Protein AF-A0A0A9WRR6-F1 (afdb_monomer_lite)

Organism: Lygus hesperus (NCBI:txid30085)

Secondary structure (DSSP, 8-state):
--HHHHHHHHHHHTT-SEEEEEGGGHHHHHHHHHHGGGGTPPP-EEEEEPPPBPTT-STTPBP-TT-GGG---TT--HHHHHHHHHTS---TT--TT-HHHHHIIIIIHHHHHHH-TT---EEE---GGGT--EEESSHHHHHHHHHTTSS-HHHHHHHHHHHHHHHHHHHHHHTTSHHHHHHHHHH-TT--S---PPP--------------------------------PPS---S--------EEEEEEE-TT-TT-EEEEEE--S---

Sequence (272 aa):
MLYPLLQALDEEYLHCDVQFGGVDQRKIFTYAETYLPKLNYRKRVHLMNPMIPSFAGSRGNKMSSSELDSKIDFLESSESVTSKVLRAYAPPGDVDGNGLLAFTRYVIFPLLLHIQPDNPVLCIGREERFGGPITFASYEELEQAYKQQHLYPLDLKNTVACIINQILDKVRADFSTPQAQALLQAAYPYGDGTFEAAAPVVPEQSSHDNCKATGDAGGDTVDTTTTVPAAPPSNSDIYKLDICVGECVEVVDHPQADSLYVCQVDIGTGTP

Foldseek 3Di:
DCVLVVVLCCCVVVVDQEDEEAPVCVVSLVVSQVCCVVVVHDRHHYHHDYFQAFQQDDADHGQDPPDPLRDDDLQFDLVSLLVSLQNGDQPQLDPHRRNLLSCCQPPVQLVLCQQPVPQSKQWQADDVVLPGIDIDRHSVVVNVCRNVRVDPSNSSSVSSSVVSCVVSVVVLVVCPDPVNVVVCCVVCVPDPPRNPNDDPPDDPPDDDDPDDDDDDDDDDDDDDDDDDDDDRDPDDDSDDPDDQDWDFPDWAQDPPDNPDIDTDTHSDDDDD

InterPro domains:
  IPR002305 Aminoacyl-tRNA synthetase, class Ic [PF00579] (2-168)
  IPR002547 tRNA-binding domain [PS50886] (237-272)
  IPR012340 Nucleic acid-binding, OB-fold [G3DSA:2.40.50.140] (236-272)
  IPR012340 Nucleic acid-binding, OB-fold [SSF50249] (236-270)
  IPR014729 Rossmann-like alpha/beta/alpha sandwich fold [G3DSA:3.40.50.620] (1-50)
  IPR050489 Tyrosine--tRNA ligase [PTHR46264] (1-190)

Structure (mmCIF, N/CA/C/O backbone):
data_AF-A0A0A9WRR6-F1
#
_entry.id   AF-A0A0A9WRR6-F1
#
loop_
_atom_site.group_PDB
_atom_site.id
_atom_site.type_symbol
_atom_si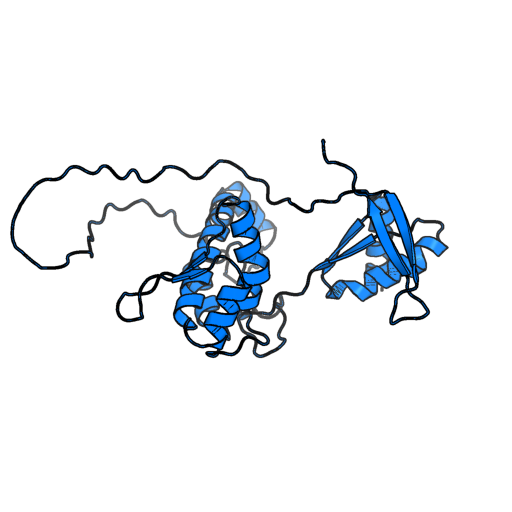te.label_atom_id
_atom_site.label_alt_id
_atom_site.label_comp_id
_atom_site.label_asym_id
_atom_site.label_entity_id
_atom_site.label_seq_id
_atom_site.pdbx_PDB_ins_code
_atom_site.Cartn_x
_atom_site.Cartn_y
_atom_site.Cartn_z
_atom_site.occupancy
_atom_site.B_iso_or_equiv
_atom_site.auth_seq_id
_atom_site.auth_comp_id
_atom_site.auth_asym_id
_atom_site.auth_atom_id
_atom_site.pdbx_PDB_model_num
ATOM 1 N N . MET A 1 1 ? 8.338 14.987 -20.634 1.00 80.50 1 MET A N 1
ATOM 2 C CA . MET A 1 1 ? 8.711 14.194 -21.830 1.00 80.50 1 MET A CA 1
ATOM 3 C C . MET A 1 1 ? 9.909 13.284 -21.571 1.00 80.50 1 MET A C 1
ATOM 5 O O . MET A 1 1 ? 9.858 12.154 -22.021 1.00 80.50 1 MET A O 1
ATOM 9 N N . LEU A 1 2 ? 10.944 13.726 -20.841 1.00 93.44 2 LEU A N 1
ATOM 10 C CA . LEU A 1 2 ? 12.158 12.926 -20.607 1.00 93.44 2 LEU A CA 1
ATOM 11 C C . LEU A 1 2 ? 11.973 11.762 -19.611 1.00 93.44 2 LEU A C 1
ATOM 13 O O . LEU A 1 2 ? 12.562 10.709 -19.795 1.00 93.44 2 LEU A O 1
ATOM 17 N N . TYR A 1 3 ? 11.135 11.933 -18.587 1.00 95.56 3 TYR A N 1
ATOM 18 C CA . TYR A 1 3 ? 11.034 10.986 -17.468 1.00 95.56 3 TYR A CA 1
ATOM 19 C C . TYR A 1 3 ? 10.766 9.516 -17.865 1.00 95.56 3 TYR A C 1
ATOM 21 O O . TYR A 1 3 ? 11.539 8.665 -17.437 1.00 95.56 3 TYR A O 1
ATOM 29 N N . PRO A 1 4 ? 9.784 9.182 -18.733 1.00 94.12 4 PRO A N 1
ATOM 30 C CA . PRO A 1 4 ? 9.570 7.787 -19.141 1.00 94.12 4 PRO A CA 1
ATOM 31 C C . PRO A 1 4 ? 10.760 7.163 -19.884 1.00 94.12 4 PRO A C 1
ATOM 33 O O . PRO A 1 4 ? 10.916 5.948 -19.859 1.00 94.12 4 PRO A O 1
ATOM 36 N N . LEU A 1 5 ? 11.597 7.981 -20.539 1.00 95.19 5 LEU A N 1
ATOM 37 C CA . LEU A 1 5 ? 12.820 7.512 -21.198 1.00 95.19 5 LEU A CA 1
ATOM 38 C C . LEU A 1 5 ? 13.861 7.094 -20.162 1.00 95.19 5 LEU A C 1
ATOM 40 O O . LEU A 1 5 ? 14.468 6.039 -20.301 1.00 95.19 5 LEU A O 1
ATOM 44 N N . LEU A 1 6 ? 14.042 7.920 -19.128 1.00 96.62 6 LEU A N 1
ATOM 45 C CA . LEU A 1 6 ? 14.982 7.646 -18.042 1.00 96.62 6 LEU A CA 1
ATOM 46 C C . LEU A 1 6 ? 14.560 6.391 -17.276 1.00 96.62 6 LEU A C 1
ATOM 48 O O . LEU A 1 6 ? 15.360 5.476 -17.153 1.00 96.62 6 LEU A O 1
ATOM 52 N N . GLN A 1 7 ? 13.282 6.291 -16.901 1.00 96.06 7 GLN A N 1
ATOM 53 C CA . GLN A 1 7 ? 12.767 5.120 -16.187 1.00 96.06 7 GLN A CA 1
ATOM 54 C C . GLN A 1 7 ? 12.899 3.818 -16.997 1.00 96.06 7 GLN A C 1
ATOM 56 O O . GLN A 1 7 ? 13.137 2.763 -16.419 1.00 96.06 7 GLN A O 1
ATOM 61 N N . ALA A 1 8 ? 12.750 3.871 -18.326 1.00 95.81 8 ALA A N 1
ATOM 62 C CA . ALA A 1 8 ? 12.989 2.703 -19.173 1.00 95.81 8 ALA A CA 1
ATOM 63 C C . ALA A 1 8 ? 14.479 2.327 -19.212 1.00 95.81 8 ALA A C 1
ATOM 65 O O . ALA A 1 8 ? 14.821 1.151 -19.162 1.00 95.81 8 ALA A O 1
ATOM 66 N N . LEU A 1 9 ? 15.377 3.313 -19.293 1.00 96.81 9 LEU A N 1
ATOM 67 C CA . LEU A 1 9 ? 16.820 3.060 -19.289 1.00 96.81 9 LEU A CA 1
ATOM 68 C C . LEU A 1 9 ? 17.327 2.560 -17.933 1.00 96.81 9 LEU A C 1
ATOM 70 O O . LEU A 1 9 ? 18.287 1.792 -17.918 1.00 96.81 9 LEU A O 1
ATOM 74 N N . ASP A 1 10 ? 16.674 2.911 -16.823 1.00 97.38 10 ASP A N 1
ATOM 75 C CA . ASP A 1 10 ? 17.016 2.372 -15.502 1.00 97.38 10 ASP A CA 1
ATOM 76 C C . ASP A 1 10 ? 17.002 0.832 -15.500 1.00 97.38 10 ASP A C 1
ATOM 78 O O . ASP A 1 10 ? 17.860 0.219 -14.873 1.00 97.38 10 ASP A O 1
ATOM 82 N N . GLU A 1 11 ? 16.121 0.182 -16.275 1.00 96.44 11 GLU A N 1
ATOM 83 C CA . GLU A 1 11 ? 16.097 -1.285 -16.410 1.00 96.44 11 GLU A CA 1
ATOM 84 C C . GLU A 1 11 ? 17.398 -1.869 -16.996 1.00 96.44 11 GLU A C 1
ATOM 86 O O . GLU A 1 11 ? 17.828 -2.979 -16.660 1.00 96.44 11 GLU A O 1
ATOM 91 N N . GLU A 1 12 ? 18.030 -1.135 -17.911 1.00 96.19 12 GLU A N 1
ATOM 92 C CA . GLU A 1 12 ? 19.304 -1.515 -18.519 1.00 96.19 12 GLU A CA 1
ATOM 93 C C . GLU A 1 12 ? 20.476 -1.209 -17.605 1.00 96.19 12 GLU A C 1
ATOM 95 O O . GLU A 1 12 ? 21.293 -2.091 -17.344 1.00 96.19 12 GLU A O 1
ATOM 100 N N . TYR A 1 13 ? 20.529 0.014 -17.087 1.00 97.19 13 TYR A N 1
ATOM 101 C CA . TYR A 1 13 ? 21.678 0.497 -16.328 1.00 97.19 13 TYR A CA 1
ATOM 102 C C . TYR A 1 13 ? 21.732 -0.037 -14.892 1.00 97.19 13 TYR A C 1
ATOM 104 O O . TYR A 1 13 ? 22.813 -0.080 -14.309 1.00 97.19 13 TYR A O 1
ATOM 112 N N . LEU A 1 14 ? 20.606 -0.496 -14.336 1.00 96.50 14 LEU A N 1
ATOM 113 C CA . LEU A 1 14 ? 20.577 -1.269 -13.089 1.00 96.50 14 LEU A CA 1
ATOM 114 C C . LEU A 1 14 ? 20.749 -2.775 -13.322 1.00 96.50 14 LEU A C 1
ATOM 116 O O . LEU A 1 14 ? 20.783 -3.536 -12.358 1.00 96.50 14 LEU A O 1
ATOM 120 N N . HIS A 1 15 ? 20.844 -3.213 -14.582 1.00 93.62 15 HIS A N 1
ATOM 121 C CA . HIS A 1 15 ? 20.956 -4.619 -14.970 1.00 93.62 15 HIS A CA 1
ATOM 122 C C . HIS A 1 15 ? 19.868 -5.516 -14.357 1.00 93.62 15 HIS A C 1
ATOM 124 O O . HIS A 1 15 ? 20.113 -6.686 -14.069 1.00 93.62 15 HIS A O 1
ATOM 130 N N . CYS A 1 16 ? 18.649 -4.998 -14.179 1.00 89.06 16 CYS A N 1
ATOM 131 C CA . CYS A 1 16 ? 17.564 -5.783 -13.602 1.00 89.06 16 CYS A CA 1
ATOM 132 C C . CYS A 1 16 ? 16.897 -6.684 -14.651 1.00 89.06 16 CYS A C 1
ATOM 134 O O . CYS A 1 16 ? 16.886 -6.393 -15.857 1.00 89.06 16 CYS A O 1
ATOM 136 N N . ASP A 1 17 ? 16.363 -7.807 -14.178 1.00 92.62 17 ASP A N 1
ATOM 137 C CA . ASP A 1 17 ? 15.503 -8.711 -14.952 1.00 92.62 17 ASP A CA 1
ATOM 138 C C . ASP A 1 17 ? 14.019 -8.373 -14.757 1.00 92.62 17 ASP A C 1
ATOM 140 O O . ASP A 1 17 ? 13.192 -8.609 -15.641 1.00 92.62 17 ASP A O 1
ATOM 144 N N . VAL A 1 18 ? 13.696 -7.786 -13.599 1.00 93.75 18 VAL A N 1
ATOM 145 C CA . VAL A 1 18 ? 12.338 -7.473 -13.161 1.00 93.75 18 VAL A CA 1
ATOM 146 C C . VAL A 1 18 ? 12.266 -6.028 -12.675 1.00 93.75 18 VAL A C 1
ATOM 148 O O . VAL A 1 18 ? 13.094 -5.595 -11.873 1.00 93.75 18 VAL A O 1
ATOM 151 N N . GLN A 1 19 ? 11.244 -5.298 -13.115 1.00 94.50 19 GLN A N 1
ATOM 152 C CA . GLN A 1 19 ? 10.858 -4.011 -12.544 1.00 94.50 19 GLN A CA 1
ATOM 153 C C . GLN A 1 19 ? 9.502 -4.158 -11.843 1.00 94.50 19 GLN A C 1
ATOM 155 O O . GLN A 1 19 ? 8.525 -4.635 -12.424 1.00 94.50 19 GLN A O 1
ATOM 160 N N . PHE A 1 20 ? 9.450 -3.753 -10.576 1.00 94.69 20 PHE A N 1
ATOM 161 C CA . PHE A 1 20 ? 8.245 -3.778 -9.751 1.00 94.69 20 PHE A CA 1
ATOM 162 C C . PHE A 1 20 ? 7.712 -2.359 -9.542 1.00 94.69 20 PHE A C 1
ATOM 164 O O . PHE A 1 20 ? 8.478 -1.442 -9.248 1.00 94.69 20 PHE A O 1
ATOM 171 N N . GLY A 1 21 ? 6.400 -2.177 -9.668 1.00 92.62 21 GLY A N 1
ATOM 172 C CA . GLY A 1 21 ? 5.751 -0.899 -9.381 1.00 92.62 21 GLY A CA 1
ATOM 173 C C . GLY A 1 21 ? 4.232 -0.994 -9.385 1.00 92.62 21 GLY A C 1
ATOM 174 O O . GLY A 1 21 ? 3.665 -2.066 -9.557 1.00 92.62 21 GLY A O 1
ATOM 175 N N . GLY A 1 22 ? 3.549 0.133 -9.203 1.00 91.44 22 GLY A N 1
ATOM 176 C CA . GLY A 1 22 ? 2.087 0.168 -9.210 1.00 91.44 22 GLY A CA 1
ATOM 177 C C . GLY A 1 22 ? 1.485 -0.032 -10.603 1.00 91.44 22 GLY A C 1
ATOM 178 O O . GLY A 1 22 ? 2.110 0.228 -11.633 1.00 91.44 22 GLY A O 1
ATOM 179 N N . VAL A 1 23 ? 0.212 -0.439 -10.658 1.00 91.25 23 VAL A N 1
ATOM 180 C CA . VAL A 1 23 ? -0.558 -0.500 -11.922 1.00 91.25 23 VAL A CA 1
ATOM 181 C C . VAL A 1 23 ? -0.668 0.852 -12.643 1.00 91.25 23 VAL A C 1
ATOM 183 O O . VAL A 1 23 ? -0.967 0.893 -13.839 1.00 91.25 23 VAL A O 1
ATOM 186 N N . ASP A 1 24 ? -0.434 1.962 -11.944 1.00 89.75 24 ASP A N 1
ATOM 187 C CA . ASP A 1 24 ? -0.350 3.309 -12.510 1.00 89.75 24 ASP A CA 1
ATOM 188 C C . ASP A 1 24 ? 0.884 3.510 -13.409 1.00 89.75 24 ASP A C 1
ATOM 190 O O . ASP A 1 24 ? 0.832 4.311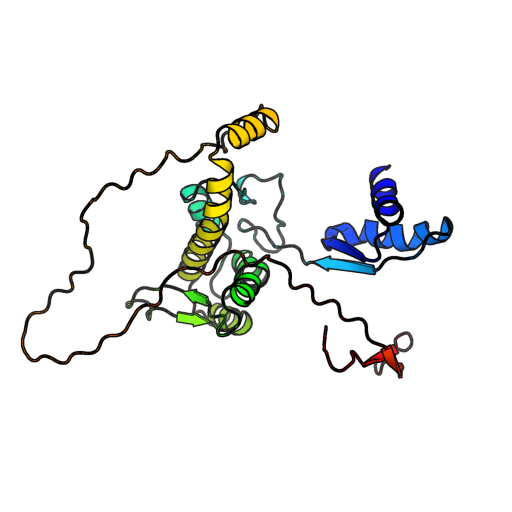 -14.347 1.00 89.75 24 ASP A O 1
ATOM 194 N N . GLN A 1 25 ? 1.940 2.715 -13.214 1.00 92.94 25 GLN A N 1
ATOM 195 C CA . GLN A 1 25 ? 3.156 2.730 -14.033 1.00 92.94 25 GLN A CA 1
ATOM 196 C C . GLN A 1 25 ? 3.045 1.906 -15.324 1.00 92.94 25 GLN A C 1
ATOM 198 O O . GLN A 1 25 ? 3.927 1.988 -16.180 1.00 92.94 25 GLN A O 1
ATOM 203 N N . ARG A 1 26 ? 1.934 1.181 -15.538 1.00 94.62 26 ARG A N 1
ATOM 204 C CA . ARG A 1 26 ? 1.713 0.289 -16.698 1.00 94.62 26 ARG A CA 1
ATOM 205 C C . ARG A 1 26 ? 2.095 0.913 -18.042 1.00 94.62 26 ARG A C 1
ATOM 207 O O . ARG A 1 26 ? 2.652 0.239 -18.906 1.00 94.62 26 ARG A O 1
ATOM 214 N N . LYS A 1 27 ? 1.779 2.196 -18.244 1.00 94.94 27 LYS A N 1
ATOM 215 C CA . LYS A 1 27 ? 2.085 2.905 -19.499 1.00 94.94 27 LYS A CA 1
ATOM 216 C C . LYS A 1 27 ? 3.591 3.030 -19.741 1.00 94.94 27 LYS A C 1
ATOM 218 O O . LYS A 1 27 ? 4.016 2.931 -20.887 1.00 94.94 27 LYS A O 1
ATOM 223 N N . ILE A 1 28 ? 4.373 3.244 -18.684 1.00 95.25 28 ILE A N 1
ATOM 224 C CA . ILE A 1 28 ? 5.834 3.347 -18.763 1.00 95.25 28 ILE A CA 1
ATOM 225 C C . ILE A 1 28 ? 6.446 1.955 -18.943 1.00 95.25 28 ILE A C 1
ATOM 227 O O . ILE A 1 28 ? 7.303 1.791 -19.800 1.00 95.25 28 ILE A O 1
ATOM 231 N N . PHE A 1 29 ? 5.924 0.938 -18.258 1.00 96.75 29 PHE A N 1
ATOM 232 C CA . PHE A 1 29 ? 6.350 -0.456 -18.450 1.00 96.75 29 PHE A CA 1
ATOM 233 C C . PHE A 1 29 ? 6.136 -0.930 -19.894 1.00 96.75 29 PHE A C 1
ATOM 235 O O . PHE A 1 29 ? 7.060 -1.401 -20.551 1.00 96.75 29 PHE A O 1
ATOM 242 N N . THR A 1 30 ? 4.949 -0.669 -20.455 1.00 95.94 30 THR A N 1
ATOM 243 C CA . THR A 1 30 ? 4.648 -0.986 -21.867 1.00 95.94 30 THR A CA 1
ATOM 244 C C . THR A 1 30 ? 5.560 -0.207 -22.826 1.00 95.94 30 THR A C 1
ATOM 246 O O . THR A 1 30 ? 5.948 -0.706 -23.886 1.00 95.94 30 THR A O 1
ATOM 249 N N . TYR A 1 31 ? 5.912 1.034 -22.465 1.00 95.88 31 TYR A N 1
ATOM 250 C CA . TYR A 1 31 ? 6.863 1.842 -23.222 1.00 95.88 31 TYR A CA 1
ATOM 251 C C . TYR A 1 31 ? 8.259 1.200 -23.219 1.00 95.88 31 TYR A C 1
ATOM 253 O O . TYR A 1 31 ? 8.816 0.973 -24.293 1.00 95.88 31 TYR A O 1
ATOM 261 N N . ALA A 1 32 ? 8.798 0.852 -22.049 1.00 96.44 32 ALA A N 1
ATOM 262 C CA . ALA A 1 32 ? 10.097 0.195 -21.925 1.00 96.44 32 ALA A CA 1
ATOM 263 C C . ALA A 1 32 ? 10.142 -1.110 -22.735 1.00 96.44 32 ALA A C 1
ATOM 265 O O . ALA A 1 32 ? 11.030 -1.295 -23.570 1.00 96.44 32 ALA A O 1
ATOM 266 N N . GLU A 1 33 ? 9.105 -1.942 -22.621 1.00 95.25 33 GLU A N 1
ATOM 267 C CA . GLU A 1 33 ? 9.008 -3.205 -23.355 1.00 95.25 33 GLU A CA 1
ATOM 268 C C . GLU A 1 33 ? 9.006 -3.020 -24.887 1.00 95.25 33 GLU A C 1
ATOM 270 O O . GLU A 1 33 ? 9.534 -3.850 -25.632 1.00 95.25 33 GLU A O 1
ATOM 275 N N . THR A 1 34 ? 8.433 -1.913 -25.372 1.00 95.62 34 THR A N 1
ATOM 276 C CA . THR A 1 34 ? 8.348 -1.601 -26.807 1.00 95.62 34 THR A CA 1
ATOM 277 C C . THR A 1 34 ? 9.646 -1.007 -27.363 1.00 95.62 34 THR A C 1
ATOM 279 O O . THR A 1 34 ? 9.982 -1.244 -28.529 1.00 95.62 34 THR A O 1
ATOM 282 N N . TYR A 1 35 ? 10.347 -0.181 -26.580 1.00 96.00 35 TYR A N 1
ATOM 283 C CA . TYR A 1 35 ? 11.449 0.648 -27.080 1.00 96.00 35 TYR A CA 1
ATOM 284 C C . TYR A 1 35 ? 12.842 0.143 -26.702 1.00 96.00 35 TYR A C 1
ATOM 286 O O . TYR A 1 35 ? 13.754 0.322 -27.509 1.00 96.00 35 TYR A O 1
ATOM 294 N N . LEU A 1 36 ? 13.022 -0.538 -25.567 1.00 96.62 36 LEU A N 1
ATOM 295 C CA . LEU A 1 36 ? 14.323 -1.108 -25.196 1.00 96.62 36 LEU A CA 1
ATOM 296 C C . LEU A 1 36 ? 14.846 -2.123 -26.232 1.00 96.62 36 LEU A C 1
ATOM 298 O O . LEU A 1 36 ? 16.003 -1.994 -26.639 1.00 96.62 36 LEU A O 1
ATOM 302 N N . PRO A 1 37 ? 14.020 -3.031 -26.795 1.00 96.69 37 PRO A N 1
ATOM 303 C CA . PRO A 1 37 ? 14.481 -3.935 -27.852 1.00 96.69 37 PRO A CA 1
ATOM 304 C C . PRO A 1 37 ? 14.952 -3.223 -29.123 1.00 96.69 37 PRO A C 1
ATOM 306 O O . PRO A 1 37 ? 15.833 -3.721 -29.817 1.00 96.69 37 PRO A O 1
ATOM 309 N N . LYS A 1 38 ? 14.418 -2.031 -29.426 1.00 96.81 38 LYS A N 1
ATOM 310 C CA . LYS A 1 38 ? 14.850 -1.230 -30.589 1.00 96.81 38 LYS A CA 1
ATOM 311 C C . LYS A 1 38 ? 16.244 -0.627 -30.405 1.00 96.81 38 LYS A C 1
ATOM 313 O O . LYS A 1 38 ? 16.855 -0.211 -31.384 1.00 96.81 38 LYS A O 1
ATOM 318 N N . LEU A 1 39 ? 16.727 -0.576 -29.166 1.00 95.75 39 LEU A N 1
ATOM 319 C CA . LEU A 1 39 ? 18.081 -0.170 -28.799 1.00 95.75 39 LEU A CA 1
ATOM 320 C C . LEU A 1 39 ? 19.011 -1.380 -28.600 1.00 95.75 39 LEU A C 1
ATOM 322 O O . LEU A 1 39 ? 20.124 -1.213 -28.117 1.00 95.75 39 LEU A O 1
ATOM 326 N N . ASN A 1 40 ? 18.570 -2.585 -28.987 1.00 96.44 40 ASN A N 1
ATOM 327 C CA . ASN A 1 40 ? 19.246 -3.865 -28.748 1.00 96.44 40 ASN A CA 1
ATOM 328 C C . ASN A 1 40 ? 19.398 -4.237 -27.263 1.00 96.44 40 ASN A C 1
ATOM 330 O O . ASN A 1 40 ? 20.274 -5.027 -26.913 1.00 96.44 40 ASN A O 1
ATOM 334 N N . TYR A 1 41 ? 18.532 -3.713 -26.396 1.00 97.44 41 TYR A N 1
ATOM 335 C CA . TYR A 1 41 ? 18.450 -4.132 -24.999 1.00 97.44 41 TYR A CA 1
ATOM 336 C C . TYR A 1 41 ? 17.424 -5.252 -24.807 1.00 97.44 41 TYR A C 1
ATOM 338 O O . TYR A 1 41 ? 16.475 -5.401 -25.580 1.00 97.44 41 TYR A O 1
ATOM 346 N N . ARG A 1 42 ? 17.603 -6.052 -23.752 1.00 93.88 42 ARG A N 1
ATOM 347 C CA . ARG A 1 42 ? 16.681 -7.148 -23.419 1.00 93.88 42 ARG A CA 1
ATOM 348 C C . ARG A 1 42 ? 15.319 -6.628 -22.941 1.00 93.88 42 ARG A C 1
ATOM 350 O O . ARG A 1 42 ? 15.210 -5.527 -22.404 1.00 93.88 42 ARG A O 1
ATOM 357 N N . LYS A 1 43 ? 14.275 -7.441 -23.107 1.00 94.31 43 LYS A N 1
ATOM 358 C CA . LYS A 1 43 ? 12.983 -7.208 -22.443 1.00 94.31 43 LYS A CA 1
ATOM 359 C C . LYS A 1 43 ? 13.074 -7.576 -20.962 1.00 94.31 43 LYS A C 1
ATOM 361 O O . LYS A 1 43 ? 13.853 -8.458 -20.605 1.00 94.31 43 LYS A O 1
ATOM 366 N N . ARG A 1 44 ? 12.286 -6.898 -20.126 1.00 94.62 44 ARG A N 1
ATOM 367 C CA . ARG A 1 44 ? 12.191 -7.134 -18.679 1.00 94.62 44 ARG A CA 1
ATOM 368 C C . ARG A 1 44 ? 10.801 -7.617 -18.311 1.00 94.62 44 ARG A C 1
ATOM 370 O O . ARG A 1 44 ? 9.842 -7.382 -19.044 1.00 94.62 44 ARG A O 1
ATOM 377 N N . VAL A 1 45 ? 10.716 -8.285 -17.168 1.00 95.12 45 VAL A N 1
ATOM 378 C CA . VAL A 1 45 ? 9.444 -8.641 -16.543 1.00 95.12 45 VAL A CA 1
ATOM 379 C C . VAL A 1 45 ? 8.943 -7.443 -15.740 1.00 95.12 45 VAL A C 1
ATOM 381 O O . VAL A 1 45 ? 9.687 -6.858 -14.956 1.00 95.12 45 VAL A O 1
ATOM 384 N N . HIS A 1 46 ? 7.668 -7.099 -15.891 1.00 96.12 46 HIS A N 1
ATOM 385 C CA . HIS A 1 46 ? 7.032 -6.037 -15.112 1.00 96.12 46 HIS A CA 1
ATOM 386 C C . HIS A 1 46 ? 6.003 -6.625 -14.148 1.00 96.12 46 HIS A C 1
ATOM 388 O O . HIS A 1 46 ? 4.991 -7.181 -14.576 1.00 96.12 46 HIS A O 1
ATOM 394 N N . LEU A 1 47 ? 6.243 -6.479 -12.844 1.00 93.62 47 LEU A N 1
ATOM 395 C CA . LEU A 1 47 ? 5.316 -6.903 -11.792 1.00 93.62 47 LEU A CA 1
ATOM 396 C C . LEU A 1 47 ? 4.555 -5.688 -11.260 1.00 93.62 47 LEU A C 1
ATOM 398 O O . LEU A 1 47 ? 5.163 -4.695 -10.863 1.00 93.62 47 LEU A O 1
ATOM 402 N N . MET A 1 48 ? 3.221 -5.763 -11.261 1.00 92.31 48 MET A N 1
ATOM 403 C CA . MET A 1 48 ? 2.361 -4.629 -10.918 1.00 92.31 48 MET A CA 1
ATOM 404 C C . MET A 1 48 ? 1.495 -4.892 -9.686 1.00 92.31 48 MET A C 1
ATOM 406 O O . MET A 1 48 ? 0.619 -5.755 -9.738 1.00 92.31 48 MET A O 1
ATOM 410 N N . ASN A 1 49 ? 1.669 -4.115 -8.611 1.00 89.75 49 ASN A N 1
ATOM 411 C CA . ASN A 1 49 ? 0.790 -4.189 -7.439 1.00 89.75 49 ASN A CA 1
ATOM 412 C C . ASN A 1 49 ? -0.471 -3.314 -7.604 1.00 89.75 49 ASN A C 1
ATOM 414 O O . ASN A 1 49 ? -0.426 -2.259 -8.252 1.00 89.75 49 ASN A O 1
ATOM 418 N N . PRO A 1 50 ? -1.617 -3.728 -7.027 1.00 88.31 50 PRO A N 1
ATOM 419 C CA . PRO A 1 50 ? -2.832 -2.923 -7.052 1.00 88.31 50 PRO A CA 1
ATOM 420 C C . PRO A 1 50 ? -2.656 -1.632 -6.243 1.00 88.31 50 PRO A C 1
ATOM 422 O O . PRO A 1 50 ? -1.891 -1.577 -5.280 1.00 88.31 50 PRO A O 1
ATOM 425 N N . MET A 1 51 ? -3.410 -0.595 -6.613 1.00 84.81 51 MET A N 1
ATOM 426 C CA . MET A 1 51 ? -3.437 0.651 -5.844 1.00 84.81 51 MET A CA 1
ATOM 427 C C . MET A 1 51 ? -4.336 0.495 -4.622 1.00 84.81 51 MET A C 1
ATOM 429 O O . MET A 1 51 ? -5.492 0.091 -4.754 1.00 84.81 51 MET A O 1
ATOM 433 N N . ILE A 1 52 ? -3.830 0.882 -3.452 1.00 84.19 52 ILE A N 1
ATOM 434 C CA . ILE A 1 52 ? -4.634 0.948 -2.232 1.00 84.19 52 ILE A CA 1
ATOM 435 C C . ILE A 1 52 ? -5.513 2.216 -2.295 1.00 84.19 52 ILE A C 1
ATOM 437 O O . ILE A 1 52 ? -4.982 3.317 -2.494 1.00 84.19 52 ILE A O 1
ATOM 441 N N . PRO A 1 53 ? -6.849 2.095 -2.168 1.00 81.94 53 PRO A N 1
ATOM 442 C CA . PRO A 1 53 ? -7.749 3.242 -2.078 1.00 81.94 53 PRO A CA 1
ATOM 443 C C . PRO A 1 53 ? -7.449 4.112 -0.853 1.00 81.94 53 PRO A C 1
ATOM 445 O O . PRO A 1 53 ? -6.955 3.623 0.161 1.00 81.94 53 PRO A O 1
ATOM 448 N N . SER A 1 54 ? -7.789 5.397 -0.922 1.00 81.25 54 SER A N 1
ATOM 449 C CA . SER A 1 54 ? -7.714 6.280 0.243 1.00 81.25 54 SER A CA 1
ATOM 450 C C . SER A 1 54 ? -8.760 5.926 1.294 1.00 81.25 54 SER A C 1
ATOM 452 O O . SER A 1 54 ? -9.864 5.486 0.976 1.00 81.25 54 SER A O 1
ATOM 454 N N . PHE A 1 55 ? -8.432 6.199 2.555 1.00 80.19 55 PHE A N 1
ATOM 455 C CA . PHE A 1 55 ? -9.379 6.148 3.662 1.00 80.19 55 PHE A CA 1
ATOM 456 C C . PHE A 1 55 ? -10.489 7.194 3.528 1.00 80.19 55 PHE A C 1
ATOM 458 O O . PHE A 1 55 ? -11.633 6.896 3.850 1.00 80.19 55 PHE A O 1
ATOM 465 N N . ALA A 1 56 ? -10.200 8.381 2.988 1.00 67.00 56 ALA A N 1
ATOM 466 C CA . ALA A 1 56 ? -11.181 9.460 2.840 1.00 67.00 56 ALA A CA 1
ATOM 467 C C . ALA A 1 56 ? -12.156 9.263 1.655 1.00 67.00 56 ALA A C 1
ATOM 469 O O . ALA A 1 56 ? -13.098 10.035 1.479 1.00 67.00 56 ALA A O 1
ATOM 470 N N . GLY A 1 57 ? -11.931 8.255 0.810 1.00 58.81 57 GLY A N 1
ATOM 471 C CA . GLY A 1 57 ? -12.616 8.101 -0.466 1.00 58.81 57 GLY A CA 1
ATOM 472 C C . GLY A 1 57 ? -13.956 7.378 -0.412 1.00 58.81 57 GLY A C 1
ATOM 473 O O . GLY A 1 57 ? -14.003 6.230 0.009 1.00 58.81 57 GLY A O 1
ATOM 474 N N . SER A 1 58 ? -15.012 7.967 -0.987 1.00 55.62 58 SER A N 1
ATOM 475 C CA . SER A 1 58 ? -16.051 7.148 -1.636 1.00 55.62 58 SER A CA 1
ATOM 476 C C . SER A 1 58 ? -15.462 6.547 -2.923 1.00 55.62 58 SER A C 1
ATOM 478 O O . SER A 1 58 ? -14.601 7.185 -3.533 1.00 55.62 58 SER A O 1
ATOM 480 N N . ARG A 1 59 ? -15.896 5.336 -3.307 1.00 51.81 59 ARG A N 1
ATOM 481 C CA . ARG A 1 59 ? -15.465 4.544 -4.485 1.00 51.81 59 ARG A CA 1
ATOM 482 C C . ARG A 1 59 ? -14.425 5.209 -5.403 1.00 51.81 59 ARG A C 1
ATOM 484 O O . ARG A 1 59 ? -14.757 6.044 -6.238 1.00 51.81 59 ARG A O 1
ATOM 491 N N . GLY A 1 60 ? -13.181 4.733 -5.332 1.00 51.75 60 GLY A N 1
ATOM 492 C CA . GLY A 1 60 ? -12.171 4.984 -6.368 1.00 51.75 60 GLY A CA 1
ATOM 493 C C . GLY A 1 60 ? -11.244 6.182 -6.145 1.00 51.75 60 GLY A C 1
ATOM 494 O O . GLY A 1 60 ? -10.350 6.393 -6.969 1.00 51.75 60 GLY A O 1
ATOM 495 N N . ASN A 1 61 ? -11.375 6.922 -5.040 1.00 61.81 61 ASN A N 1
ATOM 496 C CA . ASN A 1 61 ? -10.363 7.914 -4.672 1.00 61.81 61 ASN A CA 1
ATOM 497 C C . ASN A 1 61 ? -9.066 7.208 -4.254 1.00 61.81 61 ASN A C 1
ATOM 499 O O . ASN A 1 61 ? -9.022 6.423 -3.305 1.00 61.81 61 ASN A O 1
ATOM 503 N N . LYS A 1 62 ? -8.001 7.476 -5.008 1.00 61.00 62 LYS A N 1
ATOM 504 C CA . LYS A 1 62 ? -6.648 6.977 -4.742 1.00 61.00 62 LYS A CA 1
ATOM 505 C C . LYS A 1 62 ? -6.069 7.709 -3.533 1.00 61.00 62 LYS A C 1
ATOM 507 O O . LYS A 1 62 ? -6.368 8.885 -3.347 1.00 61.00 62 LYS A O 1
ATOM 512 N N . MET A 1 63 ? -5.201 7.059 -2.755 1.00 58.16 63 MET A N 1
ATOM 513 C CA . MET A 1 63 ? -4.312 7.815 -1.865 1.00 58.16 63 MET A CA 1
ATOM 514 C C . MET A 1 63 ? -3.449 8.746 -2.722 1.00 58.16 63 MET A C 1
ATOM 516 O O . MET A 1 63 ? -2.774 8.286 -3.643 1.00 58.16 63 MET A O 1
ATOM 520 N N . SER A 1 64 ? -3.516 10.053 -2.464 1.00 56.16 64 SER A N 1
ATOM 521 C CA . SER A 1 64 ? -2.765 11.065 -3.207 1.00 56.16 64 SER A CA 1
ATOM 522 C C . SER A 1 64 ? -1.970 11.923 -2.239 1.00 56.16 64 SER A C 1
ATOM 524 O O . SER A 1 64 ? -2.474 12.343 -1.202 1.00 56.16 64 SER A O 1
ATOM 526 N N . SER A 1 65 ? -0.730 12.256 -2.599 1.00 54.53 65 SER A N 1
ATOM 527 C CA . SER A 1 65 ? 0.077 13.164 -1.777 1.00 54.53 65 SER A CA 1
ATOM 528 C C . SER A 1 65 ? -0.491 14.596 -1.738 1.00 54.53 65 SER A C 1
ATOM 530 O O . SER A 1 65 ? -0.073 15.387 -0.896 1.00 54.53 65 SER A O 1
ATOM 532 N N . SER A 1 66 ? -1.446 14.912 -2.628 1.00 49.06 66 SER A N 1
ATOM 533 C CA . SER A 1 66 ? -2.055 16.238 -2.812 1.00 49.06 66 SER A CA 1
ATOM 534 C C . SER A 1 66 ? -3.214 16.565 -1.864 1.00 49.06 66 SER A C 1
ATOM 536 O O . SER A 1 66 ? -3.567 17.733 -1.746 1.00 49.06 66 SER A O 1
ATOM 538 N N . GLU A 1 67 ? -3.805 15.577 -1.188 1.00 59.19 67 GLU A N 1
ATOM 539 C CA . GLU A 1 67 ? -4.860 15.799 -0.191 1.00 59.19 67 GLU A CA 1
ATOM 540 C C . GLU A 1 67 ? -4.345 15.345 1.179 1.00 59.19 67 GLU A C 1
ATOM 542 O O . GLU A 1 67 ? -4.150 14.148 1.402 1.00 59.19 67 GLU A O 1
ATOM 547 N N . LEU A 1 68 ? -4.109 16.299 2.090 1.00 59.06 68 LEU A N 1
ATOM 548 C CA . LEU A 1 68 ? -3.490 16.057 3.405 1.00 59.06 68 LEU A CA 1
ATOM 549 C C . LEU A 1 68 ? -4.255 15.028 4.255 1.00 59.06 68 LEU A C 1
ATOM 551 O O . LEU A 1 68 ? -3.638 14.224 4.953 1.00 59.06 68 LEU A O 1
ATOM 555 N N . ASP A 1 69 ? -5.584 15.004 4.139 1.00 62.00 69 ASP A N 1
ATOM 556 C CA . ASP A 1 69 ? -6.452 14.057 4.849 1.00 62.00 69 ASP A CA 1
ATOM 557 C C . ASP A 1 69 ? -6.570 12.690 4.156 1.00 62.00 69 ASP A C 1
ATOM 559 O O . ASP A 1 69 ? -7.094 11.740 4.737 1.00 62.00 69 ASP A O 1
ATOM 563 N N . SER A 1 70 ? -6.076 12.561 2.921 1.00 67.81 70 SER A N 1
ATOM 564 C CA . SER A 1 70 ? -6.197 11.329 2.130 1.00 67.81 70 SER A CA 1
ATOM 565 C C . SER A 1 70 ? -5.053 10.334 2.356 1.00 67.81 70 SER A C 1
ATOM 567 O O . SER A 1 70 ? -5.151 9.195 1.882 1.00 67.81 70 SER A O 1
ATOM 569 N N . LYS A 1 71 ? -3.988 10.757 3.055 1.00 76.38 71 LYS A N 1
ATOM 570 C CA . LYS A 1 71 ? -2.762 9.989 3.310 1.00 76.38 71 LYS A CA 1
ATOM 571 C C . LYS A 1 71 ? -2.464 9.878 4.803 1.00 76.38 71 LYS A C 1
ATOM 573 O O . LYS A 1 71 ? -2.823 10.766 5.577 1.00 76.38 71 LYS A O 1
ATOM 578 N N . ILE A 1 72 ? -1.765 8.811 5.173 1.00 84.94 72 ILE A N 1
ATOM 579 C CA . ILE A 1 72 ? -1.119 8.669 6.478 1.00 84.94 72 ILE A CA 1
ATOM 580 C C . ILE A 1 72 ? 0.385 8.758 6.255 1.00 84.94 72 ILE A C 1
ATOM 582 O O . ILE A 1 72 ? 0.920 8.007 5.437 1.00 84.94 72 ILE A O 1
ATOM 586 N N . ASP A 1 73 ? 1.040 9.694 6.938 1.00 87.88 73 ASP A N 1
ATOM 587 C CA . ASP A 1 73 ? 2.499 9.817 6.892 1.00 87.88 73 ASP A CA 1
ATOM 588 C C . ASP A 1 73 ? 3.162 8.821 7.859 1.00 87.88 73 ASP A C 1
ATOM 590 O O . ASP A 1 73 ? 2.571 8.418 8.862 1.00 87.88 73 ASP A O 1
ATOM 594 N N . PHE A 1 74 ? 4.403 8.428 7.578 1.00 90.12 74 PHE A N 1
ATOM 595 C CA . PHE A 1 74 ? 5.146 7.484 8.412 1.00 90.12 74 PHE A CA 1
ATOM 596 C C . PHE A 1 74 ? 5.465 8.038 9.805 1.00 90.12 74 PHE A C 1
ATOM 598 O O . PHE A 1 74 ? 5.621 7.270 10.753 1.00 90.12 74 PHE A O 1
ATOM 605 N N . LEU A 1 75 ? 5.564 9.364 9.927 1.00 90.31 75 LEU A N 1
ATOM 606 C CA . LEU A 1 75 ? 5.885 10.048 11.183 1.00 90.31 75 LEU A CA 1
ATOM 607 C C . LEU A 1 75 ? 4.677 10.744 11.815 1.00 90.31 75 LEU A C 1
ATOM 609 O O . LEU A 1 75 ? 4.820 11.448 12.810 1.00 90.31 75 LEU A O 1
ATOM 613 N N . GLU A 1 76 ? 3.487 10.547 11.251 1.00 90.19 76 GLU A N 1
ATOM 614 C CA . GLU A 1 76 ? 2.252 11.132 11.763 1.00 90.19 76 GLU A CA 1
ATOM 615 C C . GLU A 1 76 ? 1.956 10.642 13.188 1.00 90.19 76 GLU A C 1
ATOM 617 O O . GLU A 1 76 ? 2.245 9.488 13.491 1.00 90.19 76 GLU A O 1
ATOM 622 N N . SER A 1 77 ? 1.385 11.477 14.069 1.00 92.19 77 SER A N 1
ATOM 623 C CA . SER A 1 77 ? 1.120 11.105 15.472 1.00 92.19 77 SER A CA 1
ATOM 624 C C . SER A 1 77 ? 0.055 10.011 15.609 1.00 92.19 77 SER A C 1
ATOM 626 O O . SER A 1 77 ? -0.761 9.787 14.707 1.00 92.19 77 SER A O 1
ATOM 628 N N . SER A 1 78 ? 0.027 9.330 16.756 1.00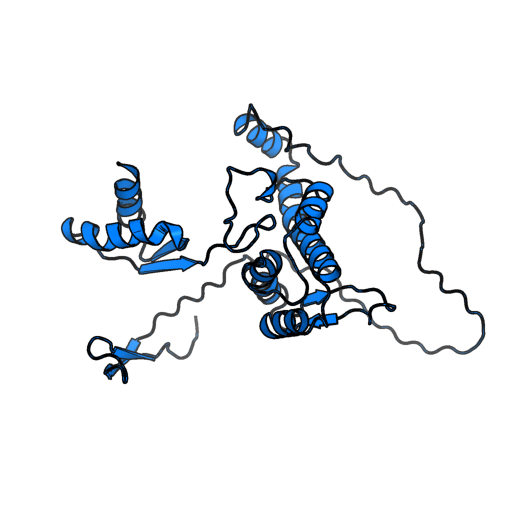 93.75 78 SER A N 1
ATOM 629 C CA . SER A 1 78 ? -0.925 8.242 16.987 1.00 93.75 78 SER A CA 1
ATOM 630 C C . SER A 1 78 ? -2.379 8.717 17.018 1.00 93.75 78 SER A C 1
ATOM 632 O O . SER A 1 78 ? -3.276 8.035 16.505 1.00 93.75 78 SER A O 1
ATOM 634 N N . GLU A 1 79 ? -2.608 9.918 17.547 1.00 93.38 79 GLU A N 1
ATOM 635 C CA . GLU A 1 79 ? -3.912 10.570 17.607 1.00 93.38 79 GLU A CA 1
ATOM 636 C C . GLU A 1 79 ? -4.396 10.956 16.209 1.00 93.38 79 GLU A C 1
ATOM 638 O O . GLU A 1 79 ? -5.557 10.712 15.868 1.00 93.38 79 GLU A O 1
ATOM 643 N N . SER A 1 80 ? -3.506 11.508 15.375 1.00 91.00 80 SER A N 1
ATOM 644 C CA . SER A 1 80 ? -3.853 11.910 14.009 1.00 91.00 80 SER A CA 1
ATOM 645 C C . SER A 1 80 ? -4.186 10.700 13.132 1.00 91.00 80 SER A C 1
ATOM 647 O O . SER A 1 80 ? -5.231 10.682 12.474 1.00 91.00 80 SER A O 1
ATOM 649 N N . VAL A 1 81 ? -3.383 9.630 13.219 1.00 92.44 81 VAL A N 1
ATOM 650 C CA . VAL A 1 81 ? -3.667 8.339 12.566 1.00 92.44 81 VAL A CA 1
ATOM 651 C C . VAL A 1 81 ? -5.041 7.814 12.972 1.00 92.44 81 VAL A C 1
ATOM 653 O O . VAL A 1 81 ? -5.869 7.503 12.114 1.00 92.44 81 VAL A O 1
ATOM 656 N N . THR A 1 82 ? -5.313 7.758 14.278 1.00 93.69 82 THR A N 1
ATOM 657 C CA . THR A 1 82 ? -6.590 7.251 14.800 1.00 93.69 82 THR A CA 1
ATOM 658 C C . THR A 1 82 ? -7.760 8.089 14.288 1.00 93.69 82 THR A C 1
ATOM 660 O O . THR A 1 82 ? -8.748 7.543 13.798 1.00 93.69 82 THR A O 1
ATOM 663 N N . SER A 1 83 ? -7.632 9.418 14.315 1.00 91.75 83 SER A N 1
ATOM 664 C CA . SER A 1 83 ? -8.647 10.348 13.809 1.00 91.75 83 SER A CA 1
ATOM 665 C C . SER A 1 83 ? -8.936 10.148 12.315 1.00 91.75 83 SER A C 1
ATOM 667 O O . SER A 1 83 ? -10.103 10.065 11.916 1.00 91.75 83 SER A O 1
ATOM 669 N N . LYS A 1 84 ? -7.899 9.994 11.479 1.00 89.88 84 LYS A N 1
ATOM 670 C CA . LYS A 1 84 ? -8.046 9.756 10.032 1.00 89.88 84 LYS A CA 1
ATOM 671 C C . LYS A 1 84 ? -8.707 8.415 9.725 1.00 89.88 84 LYS A C 1
ATOM 673 O O . LYS A 1 84 ? -9.645 8.362 8.930 1.00 89.88 84 LYS A O 1
ATOM 678 N N . VAL A 1 85 ? -8.274 7.344 10.389 1.00 91.69 85 VAL A N 1
ATOM 679 C CA . VAL A 1 85 ? -8.867 6.005 10.225 1.00 91.69 85 VAL A CA 1
ATOM 680 C C . VAL A 1 85 ? -10.330 5.999 10.678 1.00 91.69 85 VAL A C 1
ATOM 682 O O . VAL A 1 85 ? -11.193 5.438 10.001 1.00 91.69 85 VAL A O 1
ATOM 685 N N . LEU A 1 86 ? -10.656 6.688 11.775 1.00 91.50 86 LEU A N 1
ATOM 686 C CA . LEU A 1 86 ? -12.037 6.809 12.249 1.00 91.50 86 LEU A CA 1
ATOM 687 C C . LEU A 1 86 ? -12.941 7.561 11.264 1.00 91.50 86 LEU A C 1
ATOM 689 O O . LEU A 1 86 ? -14.118 7.212 11.124 1.00 91.50 86 LEU A O 1
ATOM 693 N N . ARG A 1 87 ? -12.403 8.543 10.534 1.00 89.38 87 ARG A N 1
ATOM 694 C CA . ARG A 1 87 ? -13.114 9.272 9.469 1.00 89.38 87 ARG A CA 1
ATOM 695 C C . ARG A 1 87 ? -13.220 8.497 8.157 1.00 89.38 87 ARG A C 1
ATOM 697 O O . ARG A 1 87 ? -13.934 8.945 7.264 1.00 89.38 87 ARG A O 1
ATOM 704 N N . ALA A 1 88 ? -12.564 7.343 8.044 1.00 87.75 88 ALA A N 1
ATOM 705 C CA . ALA A 1 88 ? -12.527 6.594 6.799 1.00 87.75 88 ALA A CA 1
ATOM 706 C C . ALA A 1 88 ? -13.927 6.186 6.307 1.00 87.75 88 ALA A C 1
ATOM 708 O O . ALA A 1 88 ? -14.820 5.865 7.102 1.00 87.75 88 ALA A O 1
ATOM 709 N N . TYR A 1 89 ? -14.107 6.148 4.990 1.00 86.75 89 TYR A N 1
ATOM 710 C CA . TYR A 1 89 ? -15.310 5.627 4.356 1.00 86.75 89 TYR A CA 1
ATOM 711 C C . TYR A 1 89 ? -15.411 4.115 4.585 1.00 86.75 89 TYR A C 1
ATOM 713 O O . TYR A 1 89 ? -14.589 3.341 4.097 1.00 86.75 89 TYR A O 1
ATOM 721 N N . ALA A 1 90 ? -16.414 3.703 5.363 1.00 89.50 90 ALA A N 1
ATOM 722 C CA . ALA A 1 90 ? -16.669 2.299 5.681 1.00 89.50 90 ALA A CA 1
ATOM 723 C C . ALA A 1 90 ? -18.159 2.069 6.016 1.00 89.50 90 ALA A C 1
ATOM 725 O O . ALA A 1 90 ? -18.501 1.887 7.190 1.00 89.50 90 ALA A O 1
ATOM 726 N N . PRO A 1 91 ? -19.074 2.165 5.033 1.00 90.69 91 PRO A N 1
ATOM 727 C CA . PRO A 1 91 ? -20.485 1.864 5.257 1.00 90.69 91 PRO A CA 1
ATOM 728 C C . PRO A 1 91 ? -20.693 0.381 5.620 1.00 90.69 91 PRO A C 1
ATOM 730 O O . PRO A 1 91 ? -20.041 -0.479 5.028 1.00 90.69 91 PRO A O 1
ATOM 733 N N . PRO A 1 92 ? -21.615 0.045 6.544 1.00 92.31 92 PRO A N 1
ATOM 734 C CA . PRO A 1 92 ? -21.895 -1.345 6.908 1.00 92.31 92 PRO A CA 1
ATOM 735 C C . PRO A 1 92 ? -22.282 -2.201 5.695 1.00 92.31 92 PRO A C 1
ATOM 737 O O . PRO A 1 92 ? -23.200 -1.851 4.955 1.00 92.31 92 PRO A O 1
ATOM 740 N N . GLY A 1 93 ? -21.604 -3.335 5.504 1.00 91.12 93 GLY A N 1
ATOM 741 C CA . GLY A 1 93 ? -21.863 -4.260 4.398 1.00 91.12 93 GLY A CA 1
ATOM 742 C C . GLY A 1 93 ? -21.273 -3.854 3.042 1.00 91.12 93 GLY A C 1
ATOM 743 O O . GLY A 1 93 ? -21.240 -4.691 2.142 1.00 91.12 93 GLY A O 1
ATOM 744 N N . ASP A 1 94 ? -20.780 -2.619 2.885 1.00 90.12 94 ASP A N 1
ATOM 745 C CA . ASP A 1 94 ? -20.187 -2.153 1.628 1.00 90.12 94 ASP A CA 1
ATOM 746 C C . ASP A 1 94 ? -18.684 -2.448 1.580 1.00 90.12 94 ASP A C 1
ATOM 748 O O . ASP A 1 94 ? -17.875 -1.886 2.332 1.00 90.12 94 ASP A O 1
ATOM 752 N N . VAL A 1 95 ? -18.308 -3.349 0.677 1.00 89.12 95 VAL A N 1
ATOM 753 C CA . VAL A 1 95 ? -16.909 -3.723 0.451 1.00 89.12 95 VAL A CA 1
ATOM 754 C C . VAL A 1 95 ? -16.272 -2.973 -0.712 1.00 89.12 95 VAL A C 1
ATOM 756 O O . VAL A 1 95 ? -15.044 -2.878 -0.787 1.00 89.12 95 VAL A O 1
ATOM 759 N N . ASP A 1 96 ? -17.083 -2.409 -1.606 1.00 84.44 96 ASP A N 1
ATOM 760 C CA . ASP A 1 96 ? -16.604 -1.868 -2.869 1.00 84.44 96 ASP A CA 1
ATOM 761 C C . ASP A 1 96 ? -15.993 -0.482 -2.662 1.00 84.44 96 ASP A C 1
ATOM 763 O O . ASP A 1 96 ? -16.664 0.505 -2.358 1.00 84.44 96 ASP A O 1
ATOM 767 N N . GLY A 1 97 ? -14.679 -0.387 -2.868 1.00 77.12 97 GLY A N 1
ATOM 768 C CA . GLY A 1 97 ? -13.941 0.858 -2.651 1.00 77.12 97 GLY A CA 1
ATOM 769 C C . GLY A 1 97 ? -13.719 1.197 -1.176 1.00 77.12 97 GLY A C 1
ATOM 770 O O . GLY A 1 97 ? -13.384 2.337 -0.866 1.00 77.12 97 GLY A O 1
ATOM 771 N N . ASN A 1 98 ? -13.874 0.223 -0.276 1.00 88.00 98 ASN A N 1
ATOM 772 C CA . ASN A 1 98 ? -13.595 0.385 1.144 1.00 88.00 98 ASN A CA 1
ATOM 773 C C . ASN A 1 98 ? -12.077 0.345 1.400 1.00 88.00 98 ASN A C 1
ATOM 775 O O . ASN A 1 98 ? -11.442 -0.714 1.356 1.00 88.00 98 ASN A O 1
ATOM 779 N N . GLY A 1 99 ? -11.488 1.516 1.664 1.00 87.81 99 GLY A N 1
ATOM 780 C CA . GLY A 1 99 ? -10.048 1.659 1.894 1.00 87.81 99 GLY A CA 1
ATOM 781 C C . GLY A 1 99 ? -9.538 0.867 3.100 1.00 87.81 99 GLY A C 1
ATOM 782 O O . GLY A 1 99 ? -8.422 0.356 3.052 1.00 87.81 99 GLY A O 1
ATOM 783 N N . LEU A 1 100 ? -10.359 0.687 4.144 1.00 90.50 100 LEU A N 1
ATOM 784 C CA . LEU A 1 100 ? -9.975 -0.113 5.312 1.00 90.50 100 LEU A CA 1
ATOM 785 C C . LEU A 1 100 ? -9.846 -1.584 4.944 1.00 90.50 100 LEU A C 1
ATOM 787 O O . LEU A 1 100 ? -8.819 -2.182 5.231 1.00 90.50 100 LEU A O 1
ATOM 791 N N . LEU A 1 101 ? -10.843 -2.147 4.258 1.00 92.88 101 LEU A N 1
ATOM 792 C CA . LEU A 1 101 ? -10.792 -3.546 3.828 1.00 92.88 101 LEU A CA 1
ATOM 793 C C . LEU A 1 101 ? -9.641 -3.792 2.853 1.00 92.88 101 LEU A C 1
ATOM 795 O O . LEU A 1 101 ? -8.960 -4.810 2.957 1.00 92.88 101 LEU A O 1
ATOM 799 N N . ALA A 1 102 ? -9.382 -2.855 1.938 1.00 91.44 102 ALA A N 1
ATOM 800 C CA . ALA A 1 102 ? -8.234 -2.940 1.043 1.00 91.44 102 ALA A CA 1
ATOM 801 C C . ALA A 1 102 ? -6.903 -2.909 1.814 1.00 91.44 102 ALA A C 1
ATOM 803 O O . ALA A 1 102 ? -6.013 -3.708 1.529 1.00 91.44 102 ALA A O 1
ATOM 804 N N . PHE A 1 103 ? -6.772 -2.035 2.815 1.00 92.31 103 PHE A N 1
ATOM 805 C CA . PHE A 1 103 ? -5.592 -1.992 3.678 1.00 92.31 103 PHE A CA 1
ATOM 806 C C . PHE A 1 103 ? -5.439 -3.284 4.487 1.00 92.31 103 PHE A C 1
ATOM 808 O O . PHE A 1 103 ? -4.348 -3.846 4.566 1.00 92.31 103 PHE A O 1
ATOM 815 N N . THR A 1 104 ? -6.537 -3.822 5.021 1.00 93.44 104 THR A N 1
ATOM 816 C CA . THR A 1 104 ? -6.520 -5.107 5.717 1.00 93.44 104 THR A CA 1
ATOM 817 C C . THR A 1 104 ? -6.050 -6.231 4.788 1.00 93.44 104 THR A C 1
ATOM 819 O O . THR A 1 104 ? -5.176 -7.004 5.171 1.00 93.44 104 THR A O 1
ATOM 822 N N . ARG A 1 105 ? -6.553 -6.281 3.547 1.00 93.25 105 ARG A N 1
ATOM 823 C CA . ARG A 1 105 ? -6.182 -7.286 2.536 1.00 93.25 105 ARG A CA 1
ATOM 824 C C . ARG A 1 105 ? -4.722 -7.211 2.106 1.00 93.25 105 ARG A C 1
ATOM 826 O O . ARG A 1 105 ? -4.063 -8.239 2.023 1.00 93.25 105 ARG A O 1
ATOM 833 N N . TYR A 1 106 ? -4.248 -6.019 1.750 1.00 91.38 106 TYR A N 1
ATOM 834 C CA . TYR A 1 106 ? -2.959 -5.849 1.071 1.00 91.38 106 TYR A CA 1
ATOM 835 C C . TYR A 1 106 ? -1.804 -5.515 2.015 1.00 91.38 106 TYR A C 1
ATOM 837 O O . TYR A 1 106 ? -0.654 -5.596 1.595 1.00 91.38 106 TYR A O 1
ATOM 845 N N . VAL A 1 107 ? -2.090 -5.146 3.268 1.00 91.00 107 VAL A N 1
ATOM 846 C CA . VAL A 1 107 ? -1.065 -4.788 4.260 1.00 91.00 107 VAL A CA 1
ATOM 847 C C . VAL A 1 107 ? -1.164 -5.677 5.492 1.00 91.00 107 VAL A C 1
ATOM 849 O O . VAL A 1 107 ? -0.205 -6.374 5.806 1.00 91.00 107 VAL A O 1
ATOM 852 N N . ILE A 1 108 ? -2.315 -5.702 6.174 1.00 92.56 108 ILE A N 1
ATOM 853 C CA . ILE A 1 108 ? -2.427 -6.374 7.481 1.00 92.56 108 ILE A CA 1
ATOM 854 C C . ILE A 1 108 ? -2.296 -7.893 7.352 1.00 92.56 108 ILE A C 1
ATOM 856 O O . ILE A 1 108 ? -1.461 -8.475 8.034 1.00 92.56 108 ILE A O 1
ATOM 860 N N . PHE A 1 109 ? -3.071 -8.547 6.483 1.00 92.06 109 PHE A N 1
ATOM 861 C CA . PHE A 1 109 ? -2.983 -10.005 6.320 1.00 92.06 109 PHE A CA 1
ATOM 862 C C . PHE A 1 109 ? -1.603 -10.476 5.826 1.00 92.06 109 PHE A C 1
ATOM 864 O O . PHE A 1 109 ? -1.059 -11.400 6.429 1.00 92.06 109 PHE A O 1
ATOM 871 N N . PRO A 1 110 ? -0.975 -9.839 4.814 1.00 90.69 110 PRO A N 1
ATOM 872 C CA . PRO A 1 110 ? 0.399 -10.158 4.426 1.00 90.69 110 PRO A CA 1
ATOM 873 C C . PRO A 1 110 ? 1.408 -9.989 5.567 1.00 90.69 110 PRO A C 1
ATOM 875 O O . PRO A 1 110 ? 2.290 -10.827 5.736 1.00 90.69 110 PRO A O 1
ATOM 878 N N . LEU A 1 111 ? 1.260 -8.942 6.386 1.00 87.88 111 LEU A N 1
ATOM 879 C CA . LEU A 1 111 ? 2.103 -8.736 7.563 1.00 87.88 111 LEU A CA 1
ATOM 880 C C . LEU A 1 111 ? 1.876 -9.829 8.623 1.00 87.88 111 LEU A C 1
ATOM 882 O O . LEU A 1 111 ? 2.840 -10.344 9.183 1.00 87.88 111 LEU A O 1
ATOM 886 N N . LEU A 1 112 ? 0.622 -10.207 8.889 1.00 86.00 112 LEU A N 1
ATOM 887 C CA . LEU A 1 112 ? 0.280 -11.266 9.845 1.00 86.00 112 LEU A CA 1
ATOM 888 C C . LEU A 1 112 ? 0.858 -12.616 9.426 1.00 86.00 112 LEU A C 1
ATOM 890 O O . LEU A 1 112 ? 1.464 -13.289 10.253 1.00 86.00 112 LEU A O 1
ATOM 894 N N . LEU A 1 113 ? 0.748 -12.972 8.144 1.00 85.12 113 LEU A N 1
ATOM 895 C CA . LEU A 1 113 ? 1.364 -14.179 7.583 1.00 85.12 113 LEU A CA 1
ATOM 896 C C . LEU A 1 113 ? 2.882 -14.216 7.791 1.00 85.12 113 LEU A C 1
ATOM 898 O O . LEU A 1 113 ? 3.467 -15.289 7.916 1.00 85.12 113 LEU A O 1
ATOM 902 N N . HIS A 1 114 ? 3.525 -13.050 7.839 1.00 80.06 114 HIS A N 1
ATOM 903 C CA . HIS A 1 114 ? 4.963 -12.945 8.058 1.00 80.06 114 HIS A CA 1
ATOM 904 C C . HIS A 1 114 ? 5.357 -13.010 9.538 1.00 80.06 114 HIS A C 1
ATOM 906 O O . HIS A 1 114 ? 6.341 -13.660 9.886 1.00 80.06 114 HIS A O 1
ATOM 912 N N . ILE A 1 115 ? 4.601 -12.347 10.416 1.00 80.62 115 ILE A N 1
ATOM 913 C CA . ILE A 1 115 ? 4.900 -12.292 11.857 1.00 80.62 115 ILE A CA 1
ATOM 914 C C . ILE A 1 115 ? 4.445 -13.575 12.573 1.00 80.62 115 ILE A C 1
ATOM 916 O O . ILE A 1 115 ? 5.065 -13.986 13.553 1.00 80.62 115 ILE A O 1
ATOM 920 N N . GLN A 1 116 ? 3.372 -14.210 12.096 1.00 83.69 116 GLN A N 1
ATOM 921 C CA . GLN A 1 116 ? 2.739 -15.387 12.697 1.00 83.69 116 GLN A CA 1
ATOM 922 C C . GLN A 1 116 ? 2.455 -16.458 11.624 1.00 83.69 116 GLN A C 1
ATOM 924 O O . GLN A 1 116 ? 1.293 -16.758 11.348 1.00 83.69 116 GLN A O 1
ATOM 929 N N . PRO A 1 117 ? 3.496 -17.053 11.008 1.00 80.81 117 PRO A N 1
ATOM 930 C CA . PRO A 1 117 ? 3.324 -17.979 9.886 1.00 80.81 117 PRO A CA 1
ATOM 931 C C . PRO A 1 117 ? 2.545 -19.247 10.258 1.00 80.81 117 PRO A C 1
ATOM 933 O O . PRO A 1 117 ? 1.813 -19.774 9.426 1.00 80.81 117 PRO A O 1
ATOM 936 N N . ASP A 1 118 ? 2.665 -19.712 11.504 1.00 83.62 118 ASP A N 1
ATOM 937 C CA . ASP A 1 118 ? 2.003 -20.937 11.968 1.00 83.62 118 ASP A CA 1
ATOM 938 C C . ASP A 1 118 ? 0.509 -20.734 12.267 1.00 83.62 118 ASP A C 1
ATOM 940 O O . ASP A 1 118 ? -0.259 -21.695 12.271 1.00 83.62 118 ASP A O 1
ATOM 944 N N . ASN A 1 119 ? 0.087 -19.494 12.549 1.00 83.56 119 ASN A N 1
ATOM 945 C CA . ASN A 1 119 ? -1.295 -19.173 12.904 1.00 83.56 119 ASN A CA 1
ATOM 946 C C . ASN A 1 119 ? -1.628 -17.696 12.606 1.00 83.56 119 ASN A C 1
ATOM 948 O O . ASN A 1 119 ? -1.693 -16.881 13.533 1.00 83.56 119 ASN A O 1
ATOM 952 N N . PRO A 1 120 ? -1.824 -17.327 11.328 1.00 85.00 120 PRO A N 1
ATOM 953 C CA . PRO A 1 120 ? -2.082 -15.950 10.918 1.00 85.00 120 PRO A CA 1
ATOM 954 C C . PRO A 1 120 ? -3.524 -15.553 11.256 1.00 85.00 120 PRO A C 1
ATOM 956 O O . PRO A 1 120 ? -4.431 -15.694 10.439 1.00 85.00 120 PRO A O 1
ATOM 959 N N . VAL A 1 121 ? -3.749 -15.059 12.473 1.00 90.38 121 VAL A N 1
ATOM 960 C CA . VAL 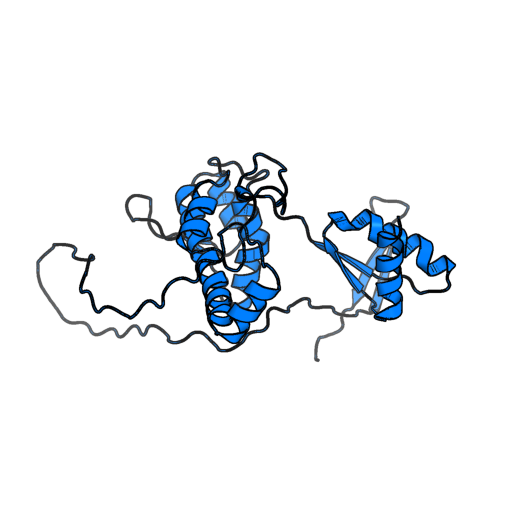A 1 121 ? -5.092 -14.707 12.951 1.00 90.38 121 VAL A CA 1
ATOM 961 C C . VAL A 1 121 ? -5.178 -13.222 13.270 1.00 90.38 121 VAL A C 1
ATOM 963 O O . VAL A 1 121 ? -4.446 -12.697 14.107 1.00 90.38 121 VAL A O 1
ATOM 966 N N . LEU A 1 122 ? -6.123 -12.539 12.627 1.00 92.62 122 LEU A N 1
ATOM 967 C CA . LEU A 1 122 ? -6.469 -11.162 12.947 1.00 92.62 122 LEU A CA 1
ATOM 968 C C . LEU A 1 122 ? -7.522 -11.134 14.057 1.00 92.62 122 LEU A C 1
ATOM 970 O O . LEU A 1 122 ? -8.662 -11.546 13.848 1.00 92.62 122 LEU A O 1
ATOM 974 N N . CYS A 1 123 ? -7.152 -10.602 15.219 1.00 91.56 123 CYS A N 1
ATOM 975 C CA . CYS A 1 123 ? -8.060 -10.401 16.347 1.00 91.56 123 CYS A CA 1
ATOM 976 C C . CYS A 1 123 ? -8.679 -8.998 16.308 1.00 91.56 123 CYS A C 1
ATOM 978 O O . CYS A 1 123 ? -7.962 -7.998 16.308 1.00 91.56 123 CYS A O 1
ATOM 980 N N . ILE A 1 124 ? -10.008 -8.923 16.341 1.00 92.38 124 ILE A N 1
ATOM 981 C CA . ILE A 1 124 ? -10.769 -7.680 16.485 1.00 92.38 124 ILE A CA 1
ATOM 982 C C . ILE A 1 124 ? -11.339 -7.640 17.901 1.00 92.38 124 ILE A C 1
ATOM 984 O O . ILE A 1 124 ? -12.227 -8.418 18.263 1.00 92.38 124 ILE A O 1
ATOM 988 N N . GLY A 1 125 ? -10.807 -6.726 18.713 1.00 85.88 125 GLY A N 1
ATOM 989 C CA . GLY A 1 125 ? -11.277 -6.498 20.074 1.00 85.88 125 GLY A CA 1
ATOM 990 C C . GLY A 1 125 ? -12.636 -5.808 20.058 1.00 85.88 125 GLY A C 1
ATOM 991 O O . GLY A 1 125 ? -12.750 -4.681 19.579 1.00 85.88 125 GLY A O 1
ATOM 992 N N . ARG A 1 126 ? -13.660 -6.473 20.595 1.00 87.31 126 ARG A N 1
ATOM 993 C CA . ARG A 1 126 ? -14.987 -5.885 20.802 1.00 87.31 126 ARG A CA 1
ATOM 994 C C . ARG A 1 126 ? -15.433 -6.127 22.227 1.00 87.31 126 ARG A C 1
ATOM 996 O O . ARG A 1 126 ? -15.068 -7.126 22.844 1.00 87.31 126 ARG A O 1
ATOM 1003 N N . GLU A 1 127 ? -16.249 -5.218 22.735 1.00 81.62 127 GLU A N 1
ATOM 1004 C CA . GLU A 1 127 ? -16.844 -5.385 24.052 1.00 81.62 127 GLU A CA 1
ATOM 1005 C C . GLU A 1 127 ? -17.851 -6.546 24.067 1.00 81.62 127 GLU A C 1
ATOM 1007 O O . GLU A 1 127 ? -18.545 -6.798 23.081 1.00 81.62 127 GLU A O 1
ATOM 1012 N N . GLU A 1 128 ? -17.998 -7.204 25.218 1.00 84.94 128 GLU A N 1
ATOM 1013 C CA . GLU A 1 128 ? -18.927 -8.331 25.414 1.00 84.94 128 GLU A CA 1
ATOM 1014 C C . GLU A 1 128 ? -20.364 -8.005 24.978 1.00 84.94 128 GLU A C 1
ATOM 1016 O O . GLU A 1 128 ? -21.027 -8.808 24.323 1.00 84.94 128 GLU A O 1
ATOM 1021 N N . ARG A 1 129 ? -20.826 -6.772 25.233 1.00 82.81 129 ARG A N 1
ATOM 1022 C CA . ARG A 1 129 ? -22.167 -6.304 24.833 1.00 82.81 129 ARG A CA 1
ATOM 1023 C C . ARG A 1 129 ? -22.411 -6.301 23.318 1.00 82.81 129 ARG A C 1
ATOM 1025 O O . ARG A 1 129 ? -23.564 -6.269 22.900 1.00 82.81 129 ARG A O 1
ATOM 1032 N N . PHE A 1 130 ? -21.351 -6.333 22.511 1.00 77.31 130 PHE A N 1
ATOM 1033 C CA . PHE A 1 130 ? -21.408 -6.383 21.049 1.00 77.31 130 PHE A CA 1
ATOM 1034 C C . PHE A 1 130 ? -21.013 -7.757 20.487 1.00 77.31 130 PHE A C 1
ATOM 1036 O O . PHE A 1 130 ? -20.797 -7.886 19.285 1.00 77.31 130 PHE A O 1
ATOM 1043 N N . GLY A 1 131 ? -20.958 -8.789 21.338 1.00 79.12 131 GLY A N 1
ATOM 1044 C CA . GLY A 1 131 ? -20.662 -10.169 20.955 1.00 79.12 131 GLY A CA 1
ATOM 1045 C C . GLY A 1 131 ? -19.193 -10.564 21.106 1.00 79.12 131 GLY A C 1
ATOM 1046 O O . GLY A 1 131 ? -18.766 -11.486 20.418 1.00 79.12 131 GLY A O 1
ATOM 1047 N N . GLY A 1 132 ? -18.433 -9.846 21.939 1.00 87.12 132 GLY A N 1
ATOM 1048 C CA . GLY A 1 132 ? -17.076 -10.211 22.353 1.00 87.12 132 GLY A CA 1
ATOM 1049 C C . GLY A 1 132 ? -16.014 -10.169 21.242 1.00 87.12 132 GLY A C 1
ATOM 1050 O O . GLY A 1 132 ? -16.319 -9.827 20.089 1.00 87.12 132 GLY A O 1
ATOM 1051 N N . PRO A 1 133 ? -14.749 -10.477 21.583 1.00 91.38 133 PRO A N 1
ATOM 1052 C CA . PRO A 1 133 ? -13.650 -10.541 20.625 1.00 91.38 133 PRO A CA 1
ATOM 1053 C C . PRO A 1 133 ? -13.934 -11.539 19.498 1.00 91.38 133 PRO A C 1
ATOM 1055 O O . PRO A 1 133 ? -14.409 -12.646 19.746 1.00 91.38 133 PRO A O 1
ATOM 1058 N N . ILE A 1 134 ? -13.610 -11.158 18.263 1.00 93.31 134 ILE A N 1
ATOM 1059 C CA . ILE A 1 134 ? -13.755 -12.010 17.076 1.00 93.31 134 ILE A CA 1
ATOM 1060 C C . ILE A 1 134 ? -12.409 -12.153 16.371 1.00 93.31 134 ILE A C 1
ATOM 1062 O O . ILE A 1 134 ? -11.602 -11.223 16.360 1.00 93.31 134 ILE A O 1
ATOM 1066 N N . THR A 1 135 ? -12.160 -13.320 15.792 1.00 93.81 135 THR A N 1
ATOM 1067 C CA . THR A 1 135 ? -10.914 -13.645 15.102 1.00 93.81 135 THR A CA 1
ATOM 1068 C C . THR A 1 135 ? -11.175 -14.062 13.659 1.00 93.81 135 THR A C 1
ATOM 1070 O O . THR A 1 135 ? -12.201 -14.671 13.363 1.00 93.81 135 THR A O 1
ATOM 1073 N N . PHE A 1 136 ? -10.246 -13.729 12.762 1.00 94.69 136 PHE A N 1
ATOM 1074 C CA . PHE A 1 136 ? -10.309 -14.077 11.340 1.00 94.69 136 PHE A CA 1
ATOM 1075 C C . PHE A 1 136 ? -8.989 -14.698 10.891 1.00 94.69 136 PHE A C 1
ATOM 1077 O O . PHE A 1 136 ? -7.937 -14.086 11.082 1.00 94.69 136 PHE A O 1
ATOM 1084 N N . ALA A 1 137 ? -9.042 -15.884 10.284 1.00 90.00 137 ALA A N 1
ATOM 1085 C CA . ALA A 1 137 ? -7.856 -16.573 9.766 1.00 90.00 137 ALA A CA 1
ATOM 1086 C C . ALA A 1 137 ? -7.502 -16.135 8.334 1.00 90.00 137 ALA A C 1
ATOM 1088 O O . ALA A 1 137 ? -6.381 -16.328 7.870 1.00 90.00 137 ALA A O 1
ATOM 1089 N N . SER A 1 138 ? -8.456 -15.535 7.618 1.00 91.50 138 SER A N 1
ATOM 1090 C CA . SER A 1 138 ? -8.268 -15.063 6.246 1.00 91.50 138 SER A CA 1
ATOM 1091 C C . SER A 1 138 ? -9.005 -13.753 5.975 1.00 91.50 138 SER A C 1
ATOM 1093 O O . SER A 1 138 ? -9.951 -13.377 6.677 1.00 91.50 138 SER A O 1
ATOM 1095 N N . TYR A 1 139 ? -8.576 -13.050 4.925 1.00 93.69 139 TYR A N 1
ATOM 1096 C CA . TYR A 1 139 ? -9.269 -11.850 4.461 1.00 93.69 139 TYR A CA 1
ATOM 1097 C C . TYR A 1 139 ? -10.685 -12.174 3.986 1.00 93.69 139 TYR A C 1
ATOM 1099 O O . TYR A 1 139 ? -11.605 -11.395 4.221 1.00 93.69 139 TYR A O 1
ATOM 1107 N N . GLU A 1 140 ? -10.863 -13.327 3.350 1.00 94.62 140 GLU A N 1
ATOM 1108 C CA . GLU A 1 140 ? -12.138 -13.793 2.823 1.00 94.62 140 GLU A CA 1
ATOM 1109 C C . GLU A 1 140 ? -13.173 -13.949 3.945 1.00 94.62 140 GLU A C 1
ATOM 1111 O O . GLU A 1 140 ? -14.302 -13.480 3.805 1.00 94.62 140 GLU A O 1
ATOM 1116 N N . GLU A 1 141 ? -12.790 -14.523 5.089 1.00 95.38 141 GLU A N 1
ATOM 1117 C CA . GLU A 1 141 ? -13.666 -14.620 6.266 1.00 95.38 141 GLU A CA 1
ATOM 1118 C C . GLU A 1 141 ? -14.063 -13.241 6.805 1.00 95.38 141 GLU A C 1
ATOM 1120 O O . GLU A 1 141 ? -15.242 -12.994 7.080 1.00 95.38 141 GLU A O 1
ATOM 1125 N N . LEU A 1 142 ? -13.096 -12.324 6.914 1.00 95.75 142 LEU A N 1
ATOM 1126 C CA . LEU A 1 142 ? -13.341 -10.961 7.383 1.00 95.75 142 LEU A CA 1
ATOM 1127 C C . LEU A 1 142 ? -14.266 -10.197 6.430 1.00 95.75 142 LEU A C 1
ATOM 1129 O O . LEU A 1 142 ? -15.197 -9.522 6.875 1.00 95.75 142 LEU A O 1
ATOM 1133 N N . GLU A 1 143 ? -14.038 -10.311 5.121 1.00 95.06 143 GLU A N 1
ATOM 1134 C CA . GLU A 1 143 ? -14.859 -9.668 4.098 1.00 95.06 143 GLU A CA 1
ATOM 1135 C C . GLU A 1 143 ? -16.305 -10.180 4.158 1.00 95.06 143 GLU A C 1
ATOM 1137 O O . GLU A 1 143 ? -17.246 -9.383 4.119 1.00 95.06 143 GLU A O 1
ATOM 1142 N N . GLN A 1 144 ? -16.501 -11.494 4.304 1.00 95.81 144 GLN A N 1
ATOM 1143 C CA . GLN A 1 144 ? -17.837 -12.077 4.436 1.00 95.81 144 GLN A CA 1
ATOM 1144 C C . GLN A 1 144 ? -18.536 -11.627 5.721 1.00 95.81 144 GLN A C 1
ATOM 1146 O O . GLN A 1 144 ? -19.707 -11.247 5.673 1.00 95.81 144 GLN A O 1
ATOM 1151 N N . ALA A 1 145 ? -17.828 -11.590 6.852 1.00 94.88 145 ALA A N 1
ATOM 1152 C CA . ALA A 1 145 ? -18.386 -11.087 8.106 1.00 94.88 145 ALA A CA 1
ATOM 1153 C C . ALA A 1 145 ? -18.769 -9.601 8.018 1.00 94.88 145 ALA A C 1
ATOM 1155 O O . ALA A 1 145 ? -19.791 -9.194 8.575 1.00 94.88 145 ALA A O 1
ATOM 1156 N N . TYR A 1 146 ? -17.996 -8.798 7.282 1.00 95.25 146 TYR A N 1
ATOM 1157 C CA . TYR A 1 146 ? -18.323 -7.398 7.020 1.00 95.25 146 TYR A CA 1
ATOM 1158 C C . TYR A 1 146 ? -19.560 -7.258 6.118 1.00 95.25 146 TYR A C 1
ATOM 1160 O O . TYR A 1 146 ? -20.477 -6.509 6.458 1.00 95.25 146 TYR A O 1
ATOM 1168 N N . LYS A 1 147 ? -19.637 -8.026 5.016 1.00 94.88 147 LYS A N 1
ATOM 1169 C CA . LYS A 1 147 ? -20.801 -8.076 4.099 1.00 94.88 147 LYS A CA 1
ATOM 1170 C C . LYS A 1 147 ? -22.090 -8.458 4.824 1.00 94.88 147 LYS A C 1
ATOM 1172 O O . LYS A 1 147 ? -23.131 -7.847 4.600 1.00 94.88 147 LYS A O 1
ATOM 1177 N N . GLN A 1 148 ? -22.006 -9.447 5.711 1.00 95.25 148 GLN A N 1
ATOM 1178 C CA . GLN A 1 148 ? -23.129 -9.944 6.511 1.00 95.25 148 GLN A CA 1
ATOM 1179 C C . GLN A 1 148 ? -23.447 -9.059 7.726 1.00 95.25 148 GLN A C 1
ATOM 1181 O O . GLN A 1 148 ? -24.379 -9.360 8.464 1.00 95.25 148 GLN A O 1
ATOM 1186 N N . GLN A 1 149 ? -22.695 -7.971 7.940 1.00 92.69 149 GLN A N 1
ATOM 1187 C CA . GLN A 1 149 ? -22.845 -7.057 9.079 1.00 92.69 149 GLN A CA 1
ATOM 1188 C C . GLN A 1 149 ? -22.638 -7.728 10.452 1.00 92.69 149 GLN A C 1
ATOM 1190 O O . GLN A 1 149 ? -23.071 -7.210 11.478 1.00 92.69 149 GLN A O 1
ATOM 1195 N N . HIS A 1 150 ? -21.924 -8.857 10.491 1.00 91.94 150 HIS A N 1
ATOM 1196 C CA . HIS A 1 150 ? -21.451 -9.478 11.733 1.00 91.94 150 HIS A CA 1
ATOM 1197 C C . HIS A 1 150 ? -20.222 -8.757 12.310 1.00 91.94 150 HIS A C 1
ATOM 1199 O O . HIS A 1 150 ? -19.951 -8.848 13.511 1.00 91.94 150 HIS A O 1
ATOM 1205 N N . LEU A 1 151 ? -19.499 -8.017 11.462 1.00 92.69 151 LEU A N 1
ATOM 1206 C CA . LEU A 1 151 ? -18.417 -7.111 11.834 1.00 92.69 151 LEU A CA 1
ATOM 1207 C C . LEU A 1 151 ? -18.842 -5.659 11.585 1.00 92.69 151 LEU A C 1
ATOM 1209 O O . LEU A 1 151 ? -19.098 -5.272 10.443 1.00 92.69 151 LEU A O 1
ATOM 1213 N N . TYR A 1 152 ? -18.883 -4.841 12.640 1.00 91.69 152 TYR A N 1
ATOM 1214 C CA . TYR A 1 152 ? -19.252 -3.433 12.517 1.00 91.69 152 TYR A CA 1
ATOM 1215 C C . TYR A 1 152 ? -18.062 -2.563 12.082 1.00 91.69 152 TYR A C 1
ATOM 1217 O O . TYR A 1 152 ? -16.918 -2.821 12.469 1.00 91.69 152 TYR A O 1
ATOM 1225 N N . PRO A 1 153 ? -18.305 -1.471 11.328 1.00 93.06 153 PRO A N 1
ATOM 1226 C CA . PRO A 1 153 ? -17.232 -0.602 10.847 1.00 93.06 153 PRO A CA 1
ATOM 1227 C C . PRO A 1 153 ? -16.364 0.016 11.943 1.00 93.06 153 PRO A C 1
ATOM 1229 O O . PRO A 1 153 ? -15.174 0.218 11.723 1.00 93.06 153 PRO A O 1
ATOM 1232 N N . LEU A 1 154 ? -16.938 0.334 13.107 1.00 93.31 154 LEU A N 1
ATOM 1233 C CA . LEU A 1 154 ? -16.197 0.948 14.209 1.00 93.31 154 LEU A CA 1
ATOM 1234 C C . LEU A 1 154 ? -15.138 -0.004 14.779 1.00 93.31 154 LEU A C 1
ATOM 1236 O O . LEU A 1 154 ? -14.003 0.413 15.000 1.00 93.31 154 LEU A O 1
ATOM 1240 N N . ASP A 1 155 ? -15.481 -1.283 14.938 1.00 93.50 155 ASP A N 1
ATOM 1241 C CA . ASP A 1 155 ? -14.563 -2.307 15.448 1.00 93.50 155 ASP A CA 1
ATOM 1242 C C . ASP A 1 155 ? -13.385 -2.510 14.487 1.00 93.50 155 ASP A C 1
ATOM 1244 O O . ASP A 1 155 ? -12.222 -2.562 14.901 1.00 93.50 155 ASP A O 1
ATOM 1248 N N . LEU A 1 156 ? -13.680 -2.543 13.181 1.00 94.44 156 LEU A N 1
ATOM 1249 C CA . LEU A 1 156 ? -12.657 -2.627 12.143 1.00 94.44 156 LEU A CA 1
ATOM 1250 C C . LEU A 1 156 ? -11.759 -1.382 12.145 1.00 94.44 156 LEU A C 1
ATOM 1252 O O . LEU A 1 156 ? -10.539 -1.516 12.116 1.00 94.44 156 LEU A O 1
ATOM 1256 N N . LYS A 1 157 ? -12.337 -0.177 12.228 1.00 94.44 157 LYS A N 1
ATOM 1257 C CA . LYS A 1 157 ? -11.587 1.090 12.291 1.00 94.44 157 LYS A CA 1
ATOM 1258 C C . LYS A 1 157 ? -10.634 1.138 13.477 1.00 94.44 157 LYS A C 1
ATOM 1260 O O . LYS A 1 157 ? -9.463 1.453 13.293 1.00 94.44 157 LYS A O 1
ATOM 1265 N N . ASN A 1 158 ? -11.119 0.802 14.670 1.00 94.50 158 ASN A N 1
ATOM 1266 C CA . ASN A 1 158 ? -10.305 0.799 15.884 1.00 94.50 158 ASN A CA 1
ATOM 1267 C C . ASN A 1 158 ? -9.146 -0.198 15.773 1.00 94.50 158 ASN A C 1
ATOM 1269 O O . ASN A 1 158 ? -8.005 0.141 16.084 1.00 94.50 158 ASN A O 1
ATOM 1273 N N . THR A 1 159 ? -9.424 -1.400 15.264 1.00 94.31 159 THR A N 1
ATOM 1274 C CA . THR A 1 159 ? -8.398 -2.433 15.072 1.00 94.31 159 THR A CA 1
ATOM 1275 C C . THR A 1 159 ? -7.352 -2.002 14.044 1.00 94.31 159 THR A C 1
ATOM 1277 O O . THR A 1 159 ? -6.155 -2.082 14.311 1.00 94.31 159 THR A O 1
ATOM 1280 N N . VAL A 1 160 ? -7.782 -1.479 12.890 1.00 94.31 160 VAL A N 1
ATOM 1281 C CA . VAL A 1 160 ? -6.875 -0.984 11.842 1.00 94.31 160 VAL A CA 1
ATOM 1282 C C . VAL A 1 160 ? -6.030 0.186 12.353 1.00 94.31 160 VAL A C 1
ATOM 1284 O O . VAL A 1 160 ? -4.824 0.193 12.130 1.00 94.31 160 VAL A O 1
ATOM 1287 N N . ALA A 1 161 ? -6.616 1.139 13.086 1.00 94.69 161 ALA A N 1
ATOM 1288 C CA . ALA A 1 161 ? -5.880 2.255 13.682 1.00 94.69 161 ALA A CA 1
ATOM 1289 C C . ALA A 1 161 ? -4.817 1.776 14.682 1.00 94.69 161 ALA A C 1
ATOM 1291 O O . ALA A 1 161 ? -3.686 2.261 14.660 1.00 94.69 161 ALA A O 1
ATOM 1292 N N . CYS A 1 162 ? -5.168 0.804 15.530 1.00 93.88 162 CYS A N 1
ATOM 1293 C CA . CYS A 1 162 ? -4.239 0.199 16.479 1.00 93.88 162 CYS A CA 1
ATOM 1294 C C . CYS A 1 162 ? -3.054 -0.455 15.756 1.00 93.88 162 CYS A C 1
ATOM 1296 O O . CYS A 1 162 ? -1.904 -0.158 16.075 1.00 93.88 162 CYS A O 1
ATOM 1298 N N . ILE A 1 163 ? -3.325 -1.270 14.732 1.00 92.81 163 ILE A N 1
ATOM 1299 C CA . ILE A 1 163 ? -2.286 -1.962 13.959 1.00 92.81 163 ILE A CA 1
ATOM 1300 C C . ILE A 1 163 ? -1.392 -0.968 13.209 1.00 92.81 163 ILE A C 1
ATOM 1302 O O . ILE A 1 163 ? -0.172 -1.100 13.253 1.00 92.81 163 ILE A O 1
ATOM 1306 N N . ILE A 1 164 ? -1.966 0.051 12.557 1.00 93.00 164 ILE A N 1
ATOM 1307 C CA . ILE A 1 164 ? -1.175 1.090 11.877 1.00 93.00 164 ILE A CA 1
ATOM 1308 C C . ILE A 1 164 ? -0.245 1.776 12.877 1.00 93.00 164 ILE A C 1
ATOM 1310 O O . ILE A 1 164 ? 0.940 1.918 12.596 1.00 93.00 164 ILE A O 1
ATOM 1314 N N . ASN A 1 165 ? -0.747 2.148 14.056 1.00 94.69 165 ASN A N 1
ATOM 1315 C CA . ASN A 1 165 ? 0.086 2.767 15.081 1.00 94.69 165 ASN A CA 1
ATOM 1316 C C . ASN A 1 165 ? 1.219 1.856 15.548 1.00 94.69 165 ASN A C 1
ATOM 1318 O O . ASN A 1 165 ? 2.355 2.309 15.572 1.00 94.69 165 ASN A O 1
ATOM 1322 N N . GLN A 1 166 ? 0.957 0.572 15.794 1.00 91.38 166 GLN A N 1
ATOM 1323 C CA . GLN A 1 166 ? 2.007 -0.386 16.162 1.00 91.38 166 GLN A CA 1
ATOM 1324 C C . GLN A 1 166 ? 3.103 -0.515 15.092 1.00 91.38 166 GLN A C 1
ATOM 1326 O O . GLN A 1 166 ? 4.277 -0.688 15.423 1.00 91.38 166 GLN A O 1
ATOM 1331 N N . ILE A 1 167 ? 2.735 -0.437 13.807 1.00 90.50 167 ILE A N 1
ATOM 1332 C CA . ILE A 1 167 ? 3.699 -0.440 12.698 1.00 90.50 167 ILE A CA 1
ATOM 1333 C C . ILE A 1 167 ? 4.508 0.864 12.701 1.00 90.50 167 ILE A C 1
ATOM 1335 O O . ILE A 1 167 ? 5.737 0.827 12.631 1.00 90.50 167 ILE A O 1
ATOM 1339 N N . LEU A 1 168 ? 3.828 2.009 12.801 1.00 92.19 168 LEU A N 1
ATOM 1340 C CA . LEU A 1 168 ? 4.457 3.328 12.743 1.00 92.19 168 LEU A CA 1
ATOM 1341 C C . LEU A 1 168 ? 5.296 3.650 13.979 1.00 92.19 168 LEU A C 1
ATOM 1343 O O . LEU A 1 168 ? 6.275 4.370 13.849 1.00 92.19 168 LEU A O 1
ATOM 1347 N N . ASP A 1 169 ? 4.989 3.098 15.152 1.00 92.44 169 ASP A N 1
ATOM 1348 C CA . ASP A 1 169 ? 5.747 3.342 16.384 1.00 92.44 169 ASP A CA 1
ATOM 1349 C C . ASP A 1 169 ? 7.221 2.948 16.243 1.00 92.44 169 ASP A C 1
ATOM 1351 O O . ASP A 1 169 ? 8.095 3.651 16.748 1.00 92.44 169 ASP A O 1
ATOM 1355 N N . LYS A 1 170 ? 7.517 1.885 15.483 1.00 89.75 170 LYS A N 1
ATOM 1356 C CA . LYS A 1 170 ? 8.901 1.502 15.161 1.00 89.75 170 LYS A CA 1
ATOM 1357 C C . LYS A 1 170 ? 9.598 2.577 14.326 1.00 89.75 170 LYS A C 1
ATOM 1359 O O . LYS A 1 170 ? 10.713 2.975 14.639 1.00 89.75 170 LYS A O 1
ATOM 1364 N N . VAL A 1 171 ? 8.906 3.099 13.314 1.00 91.38 171 VAL A N 1
ATOM 1365 C CA . VAL A 1 171 ? 9.439 4.153 12.440 1.00 91.38 171 VAL A CA 1
ATOM 1366 C C . VAL A 1 171 ? 9.605 5.467 13.209 1.00 91.38 171 VAL A C 1
ATOM 1368 O O . VAL A 1 171 ? 10.655 6.099 13.137 1.00 91.38 171 VAL A O 1
ATOM 1371 N N . ARG A 1 172 ? 8.613 5.861 14.015 1.00 92.75 172 ARG A N 1
ATOM 1372 C CA . ARG A 1 172 ? 8.687 7.037 14.896 1.00 92.75 172 ARG A CA 1
ATOM 1373 C C . ARG A 1 172 ? 9.875 6.932 15.857 1.00 92.75 172 ARG A C 1
ATOM 1375 O O . ARG A 1 172 ? 10.575 7.922 16.062 1.00 92.75 172 ARG A O 1
ATOM 1382 N N . ALA A 1 173 ? 10.129 5.743 16.410 1.00 92.06 173 ALA A N 1
ATOM 1383 C CA . ALA A 1 173 ? 11.271 5.500 17.285 1.00 92.06 173 ALA A CA 1
ATOM 1384 C C . ALA A 1 173 ? 12.613 5.686 16.554 1.00 92.06 173 ALA A C 1
ATOM 1386 O O . ALA A 1 173 ? 13.474 6.405 17.068 1.00 92.06 173 ALA A O 1
ATOM 1387 N N . ASP A 1 174 ? 12.774 5.140 15.344 1.00 90.94 174 ASP A N 1
ATOM 1388 C CA . ASP A 1 174 ? 14.003 5.294 14.544 1.00 90.94 174 ASP A CA 1
ATOM 1389 C C . ASP A 1 174 ? 14.305 6.767 14.214 1.00 90.94 174 ASP A C 1
ATOM 1391 O O . ASP A 1 174 ? 15.460 7.210 14.223 1.00 90.94 174 ASP A O 1
ATOM 1395 N N . PHE A 1 175 ? 13.256 7.564 14.001 1.00 91.88 175 PHE A N 1
ATOM 1396 C CA . PHE A 1 175 ? 13.378 8.991 13.714 1.00 91.88 175 PHE A CA 1
ATOM 1397 C C . PHE A 1 175 ? 13.462 9.883 14.961 1.00 91.88 175 PHE A C 1
ATOM 1399 O O . PHE A 1 175 ? 13.616 11.092 14.820 1.00 91.88 175 PHE A O 1
ATOM 1406 N N . SER A 1 176 ? 13.442 9.337 16.180 1.00 89.50 176 SER A N 1
ATOM 1407 C CA . SER A 1 176 ? 13.567 10.130 17.420 1.00 89.50 176 SER A CA 1
ATOM 1408 C C . SER A 1 176 ? 14.995 10.627 17.708 1.00 89.50 176 SER A C 1
ATOM 1410 O O . SER A 1 176 ? 15.203 11.481 18.572 1.00 89.50 176 SER A O 1
ATOM 1412 N N . THR A 1 177 ? 16.000 10.118 16.986 1.00 93.19 177 THR A N 1
ATOM 1413 C CA . THR A 1 177 ? 17.405 10.483 17.213 1.00 93.19 177 THR A CA 1
ATOM 1414 C C . THR A 1 177 ? 17.717 11.912 16.737 1.00 93.19 177 THR A C 1
ATOM 1416 O O . THR A 1 177 ? 17.186 12.350 15.713 1.00 93.19 177 THR A O 1
ATOM 1419 N N . PRO A 1 178 ? 18.645 12.645 17.391 1.00 92.62 178 PRO A N 1
ATOM 1420 C CA . PRO A 1 178 ? 19.009 14.002 16.968 1.00 92.62 178 PRO A CA 1
ATOM 1421 C C . PRO A 1 178 ? 19.500 14.086 15.516 1.00 92.62 178 PRO A C 1
ATOM 1423 O O . PRO A 1 178 ? 19.247 15.073 14.830 1.00 92.62 178 PRO A O 1
ATOM 1426 N N . GLN A 1 179 ? 20.180 13.041 15.032 1.00 93.44 179 GLN A N 1
ATOM 1427 C CA . GLN A 1 179 ? 20.660 12.966 13.653 1.00 93.44 179 GLN A CA 1
ATOM 1428 C C . GLN A 1 179 ? 19.505 12.830 12.653 1.00 93.44 179 GLN A C 1
ATOM 1430 O O . GLN A 1 179 ? 19.492 13.534 11.643 1.00 93.44 179 GLN A O 1
ATOM 1435 N N . ALA A 1 180 ? 18.535 11.953 12.929 1.00 90.81 180 ALA A N 1
ATOM 1436 C CA . ALA A 1 180 ? 17.366 11.778 12.072 1.00 90.81 180 ALA A CA 1
ATOM 1437 C C . ALA A 1 180 ? 16.481 13.034 12.063 1.00 90.81 180 ALA A C 1
ATOM 1439 O O . ALA A 1 180 ? 16.022 13.454 11.005 1.00 90.81 180 ALA A O 1
ATOM 1440 N N . GLN A 1 181 ? 16.319 13.690 13.214 1.00 89.75 181 GLN A N 1
ATOM 1441 C CA . GLN A 1 181 ? 15.593 14.959 13.322 1.00 89.75 181 GLN A CA 1
ATOM 1442 C C . GLN A 1 181 ? 16.269 16.084 12.525 1.00 89.75 181 GLN A C 1
ATOM 1444 O O . GLN A 1 181 ? 15.605 16.801 11.775 1.00 89.75 181 GLN A O 1
ATOM 1449 N N . ALA A 1 182 ? 17.600 16.196 12.601 1.00 91.38 182 ALA A N 1
ATOM 1450 C CA . ALA A 1 182 ? 18.347 17.152 11.785 1.00 91.38 182 ALA A CA 1
ATOM 1451 C C . ALA A 1 182 ? 18.201 16.866 10.278 1.00 91.38 182 ALA A C 1
ATOM 1453 O O . ALA A 1 182 ? 18.049 17.796 9.484 1.00 91.38 182 ALA A O 1
ATOM 1454 N N . LEU A 1 183 ? 18.205 15.586 9.883 1.00 92.75 183 LEU A N 1
ATOM 1455 C CA . LEU A 1 183 ? 17.970 15.174 8.498 1.00 92.75 183 LEU A CA 1
ATOM 1456 C C . LEU A 1 183 ? 16.561 15.555 8.024 1.00 92.75 183 LEU A C 1
ATOM 1458 O O . LEU A 1 183 ? 16.428 16.107 6.935 1.00 92.75 183 LEU A O 1
ATOM 1462 N N . LEU A 1 184 ? 15.528 15.301 8.834 1.00 89.88 184 LEU A N 1
ATOM 1463 C CA . LEU A 1 184 ? 14.146 15.668 8.513 1.00 89.88 184 LEU A CA 1
ATOM 1464 C C . LEU A 1 184 ? 13.998 17.174 8.310 1.00 89.88 184 LEU A C 1
ATOM 1466 O O . LEU A 1 184 ? 13.422 17.605 7.312 1.00 89.88 184 LEU A O 1
ATOM 1470 N N . GLN A 1 185 ? 14.569 17.972 9.213 1.00 88.81 185 GLN A N 1
ATOM 1471 C CA . GLN A 1 185 ? 14.519 19.428 9.116 1.00 88.81 185 GLN A CA 1
ATOM 1472 C C . GLN A 1 185 ? 15.239 19.945 7.862 1.00 88.81 185 GLN A C 1
ATOM 1474 O O . GLN A 1 185 ? 14.768 20.883 7.220 1.00 88.81 185 GLN A O 1
ATOM 1479 N N . ALA A 1 186 ? 16.365 19.329 7.491 1.00 91.44 186 ALA A N 1
ATOM 1480 C CA . ALA A 1 186 ? 17.092 19.684 6.276 1.00 91.44 186 ALA A CA 1
ATOM 1481 C C . ALA A 1 186 ? 16.348 19.261 4.996 1.00 91.44 186 ALA A C 1
ATOM 1483 O O . ALA A 1 186 ? 16.365 19.997 4.010 1.00 91.44 186 ALA A O 1
ATOM 1484 N N . ALA A 1 187 ? 15.699 18.093 5.006 1.00 91.31 187 ALA A N 1
ATOM 1485 C CA . ALA A 1 187 ? 14.955 17.562 3.865 1.00 91.31 187 ALA A CA 1
ATOM 1486 C C . ALA A 1 187 ? 13.626 18.302 3.629 1.00 91.31 187 ALA A C 1
ATOM 1488 O O . ALA A 1 187 ? 13.238 18.510 2.478 1.00 91.31 187 ALA A O 1
ATOM 1489 N N . TYR A 1 188 ? 12.956 18.735 4.703 1.00 87.56 188 TYR A N 1
ATOM 1490 C CA . TYR A 1 188 ? 11.641 19.383 4.665 1.00 87.56 188 TYR A CA 1
ATOM 1491 C C . TYR A 1 188 ? 11.636 20.725 5.429 1.00 87.56 188 TYR A C 1
ATOM 1493 O O . TYR A 1 188 ? 10.922 20.876 6.422 1.00 87.56 188 TYR A O 1
ATOM 1501 N N . PRO A 1 189 ? 12.388 21.745 4.965 1.00 81.44 189 PRO A N 1
ATOM 1502 C CA . PRO A 1 189 ? 12.608 22.995 5.707 1.00 81.44 189 PRO A CA 1
ATOM 1503 C C . PRO A 1 189 ? 11.361 23.884 5.858 1.00 81.44 189 PRO A C 1
ATOM 1505 O O . PRO A 1 189 ? 11.359 24.802 6.673 1.00 81.44 189 PRO A O 1
ATOM 1508 N N . TYR A 1 190 ? 10.306 23.621 5.082 1.00 71.00 190 TYR A N 1
ATOM 1509 C CA . TYR A 1 190 ? 9.041 24.365 5.092 1.00 71.00 190 TYR A CA 1
ATOM 1510 C C . TYR A 1 190 ? 7.850 23.498 5.523 1.00 71.00 190 TYR A C 1
ATOM 1512 O O . TYR A 1 190 ? 6.729 23.799 5.131 1.00 71.00 190 TYR A O 1
ATOM 1520 N N . GLY A 1 191 ? 8.095 22.394 6.243 1.00 59.53 191 GLY A N 1
ATOM 1521 C CA . GLY A 1 191 ? 7.079 21.377 6.528 1.00 59.53 191 GLY A CA 1
ATOM 1522 C C . GLY A 1 191 ? 5.748 21.951 7.029 1.00 59.53 191 GLY A C 1
ATOM 1523 O O . GLY A 1 191 ? 5.730 22.858 7.859 1.00 59.53 191 GLY A O 1
ATOM 1524 N N . ASP A 1 192 ? 4.644 21.373 6.548 1.00 51.12 192 ASP A N 1
ATOM 1525 C CA . ASP A 1 192 ? 3.249 21.765 6.812 1.00 51.12 192 ASP A CA 1
ATOM 1526 C C . ASP A 1 192 ? 2.786 21.502 8.272 1.00 51.12 192 ASP A C 1
ATOM 1528 O O . ASP A 1 192 ? 1.624 21.196 8.526 1.00 51.12 192 ASP A O 1
ATOM 1532 N N . GLY A 1 193 ? 3.688 21.595 9.256 1.00 49.50 193 GLY A N 1
ATOM 1533 C CA . GLY A 1 193 ? 3.378 21.476 10.686 1.00 49.50 193 GLY A CA 1
ATOM 1534 C C . GLY A 1 193 ? 3.156 20.055 11.219 1.00 49.50 193 GLY A C 1
ATOM 1535 O O . GLY A 1 193 ? 2.708 19.913 12.348 1.00 49.50 193 GLY A O 1
ATOM 1536 N N . THR A 1 194 ? 3.460 18.997 10.460 1.00 46.47 194 THR A N 1
ATOM 1537 C CA . THR A 1 194 ? 3.111 17.610 10.847 1.00 46.47 194 THR A CA 1
ATOM 1538 C C . THR A 1 194 ? 4.248 16.778 11.444 1.00 46.47 194 THR A C 1
ATOM 1540 O O . THR A 1 194 ? 4.027 15.619 11.776 1.00 46.47 194 THR A O 1
ATOM 1543 N N . PHE A 1 195 ? 5.451 17.332 11.608 1.00 51.16 195 PHE A N 1
ATOM 1544 C CA . PHE A 1 195 ? 6.573 16.634 12.252 1.00 51.16 195 PHE A CA 1
ATOM 1545 C C . PHE A 1 195 ? 6.738 17.076 13.710 1.00 51.16 195 PHE A C 1
ATOM 1547 O O . PHE A 1 195 ? 7.840 17.405 14.145 1.00 51.16 195 PHE A O 1
ATOM 1554 N N . GLU A 1 196 ? 5.650 17.145 14.478 1.00 40.84 196 GLU A N 1
ATOM 1555 C CA . GLU A 1 196 ? 5.795 17.250 15.929 1.00 40.84 196 GLU A CA 1
ATOM 1556 C C . GLU A 1 196 ? 6.257 15.889 16.451 1.00 40.84 196 GLU A C 1
ATOM 1558 O O . GLU A 1 196 ? 5.501 14.920 16.503 1.00 40.84 196 GLU A O 1
ATOM 1563 N N . ALA A 1 197 ? 7.543 15.811 16.795 1.00 38.97 197 ALA A N 1
ATOM 1564 C CA . ALA A 1 197 ? 8.082 14.698 17.552 1.00 38.97 197 ALA A CA 1
ATOM 1565 C C . ALA A 1 197 ? 7.267 14.568 18.845 1.00 38.97 197 ALA A C 1
ATOM 1567 O O . ALA A 1 197 ? 7.251 15.485 19.669 1.00 38.97 197 ALA A O 1
ATOM 1568 N N . ALA A 1 198 ? 6.581 13.436 19.016 1.00 36.66 198 ALA A N 1
ATOM 1569 C CA . ALA A 1 198 ? 5.933 13.120 20.277 1.00 36.66 198 ALA A CA 1
ATOM 1570 C C . ALA A 1 198 ? 6.978 13.221 21.400 1.00 36.66 198 ALA A C 1
ATOM 1572 O O . ALA A 1 198 ? 8.078 12.668 21.294 1.00 36.66 198 ALA A O 1
ATOM 1573 N N . ALA A 1 199 ? 6.649 13.964 22.459 1.00 32.66 199 ALA A N 1
ATOM 1574 C CA . ALA A 1 199 ? 7.506 14.077 23.630 1.00 32.66 199 ALA A CA 1
ATOM 1575 C C . ALA A 1 199 ? 7.823 12.674 24.185 1.00 32.66 199 ALA A C 1
ATOM 1577 O O . ALA A 1 199 ? 6.963 11.790 24.123 1.00 32.66 199 ALA A O 1
ATOM 1578 N N . PRO A 1 200 ? 9.027 12.447 24.743 1.00 33.97 200 PRO A N 1
ATOM 1579 C CA . PRO A 1 200 ? 9.348 11.172 25.362 1.00 33.97 200 PRO A CA 1
ATOM 1580 C C . PRO A 1 200 ? 8.347 10.907 26.487 1.00 33.97 200 PRO A C 1
ATOM 1582 O O . PRO A 1 200 ? 8.314 11.625 27.488 1.00 33.97 200 PRO A O 1
ATOM 1585 N N . VAL A 1 201 ? 7.519 9.877 26.312 1.00 36.34 201 VAL A N 1
ATOM 1586 C CA . VAL A 1 201 ? 6.642 9.379 27.368 1.00 36.34 201 VAL A CA 1
ATOM 1587 C C . VAL A 1 201 ? 7.545 8.750 28.423 1.00 36.34 201 VAL A C 1
ATOM 1589 O O . VAL A 1 201 ? 8.032 7.630 28.274 1.00 36.34 201 VAL A O 1
ATOM 1592 N N . VAL A 1 202 ? 7.820 9.506 29.483 1.00 31.70 202 VAL A N 1
ATOM 1593 C CA . VAL A 1 202 ? 8.347 8.956 30.731 1.00 31.70 202 VAL A CA 1
ATOM 1594 C C . VAL A 1 202 ? 7.258 8.031 31.285 1.00 31.70 202 VAL A C 1
ATOM 1596 O O . VAL A 1 202 ? 6.101 8.453 31.330 1.00 31.70 202 VAL A O 1
ATOM 1599 N N . PRO A 1 203 ? 7.560 6.786 31.689 1.00 29.14 203 PRO A N 1
ATOM 1600 C CA . PRO A 1 203 ? 6.553 5.920 32.278 1.00 29.14 203 PRO A CA 1
ATOM 1601 C C . PRO A 1 203 ? 6.152 6.487 33.644 1.00 29.14 203 PRO A C 1
ATOM 1603 O O . PRO A 1 203 ? 6.824 6.259 34.650 1.00 29.14 203 PRO A O 1
ATOM 1606 N N . GLU A 1 204 ? 5.057 7.245 33.689 1.00 25.67 204 GLU A N 1
ATOM 1607 C CA . GLU A 1 204 ? 4.366 7.515 34.943 1.00 25.67 204 GLU A CA 1
ATOM 1608 C C . GLU A 1 204 ? 3.698 6.221 35.406 1.00 25.67 204 GLU A C 1
ATOM 1610 O O . GLU A 1 204 ? 2.793 5.682 34.767 1.00 25.67 204 GLU A O 1
ATOM 1615 N N . GLN A 1 205 ? 4.151 5.726 36.557 1.00 31.62 205 GLN A N 1
ATOM 1616 C CA . GLN A 1 205 ? 3.390 4.793 37.371 1.00 31.62 205 GLN A CA 1
ATOM 1617 C C . GLN A 1 205 ? 2.108 5.502 37.826 1.00 31.62 205 GLN A C 1
ATOM 1619 O O . GLN A 1 205 ? 2.084 6.148 38.870 1.00 31.62 205 GLN A O 1
ATOM 1624 N N . SER A 1 206 ? 1.041 5.392 37.037 1.00 25.69 206 SER A N 1
ATOM 1625 C CA . SER A 1 206 ? -0.306 5.743 37.471 1.00 25.69 206 SER A CA 1
ATOM 1626 C C . SER A 1 206 ? -1.158 4.480 37.513 1.00 25.69 206 SER A C 1
ATOM 1628 O O . SER A 1 206 ? -1.489 3.839 36.518 1.00 25.69 206 SER A O 1
ATOM 1630 N N . SER A 1 207 ? -1.455 4.086 38.744 1.00 30.81 207 SER A N 1
ATOM 1631 C CA . SER A 1 207 ? -2.437 3.084 39.109 1.00 30.81 207 SER A CA 1
ATOM 1632 C C . SER A 1 207 ? -3.826 3.538 38.660 1.00 30.81 207 SER A C 1
ATOM 1634 O O . SER A 1 207 ? -4.492 4.288 39.370 1.00 30.81 207 SER A O 1
ATOM 1636 N N . HIS A 1 208 ? -4.277 3.057 37.507 1.00 26.39 208 HIS A N 1
ATOM 1637 C CA . HIS A 1 208 ? -5.696 2.985 37.185 1.00 26.39 208 HIS A CA 1
ATOM 1638 C C . HIS A 1 208 ? -6.015 1.602 36.624 1.00 26.39 208 HIS A C 1
ATOM 1640 O O . HIS A 1 208 ? -6.198 1.394 35.428 1.00 26.39 208 HIS A O 1
ATOM 1646 N N . ASP A 1 209 ? -6.099 0.653 37.556 1.00 26.14 209 ASP A N 1
ATOM 1647 C CA . ASP A 1 209 ? -6.939 -0.528 37.423 1.00 26.14 209 ASP A CA 1
ATOM 1648 C C . ASP A 1 209 ? -8.354 -0.080 37.049 1.00 26.14 209 ASP A C 1
ATOM 1650 O O . ASP A 1 209 ? -9.062 0.512 37.867 1.00 26.14 209 ASP A O 1
ATOM 1654 N N . ASN A 1 210 ? -8.797 -0.395 35.836 1.00 26.80 210 ASN A N 1
ATOM 1655 C CA . ASN A 1 210 ? -10.224 -0.436 35.547 1.00 26.80 210 ASN A CA 1
ATOM 1656 C C . ASN A 1 210 ? -10.599 -1.773 34.912 1.00 26.80 210 ASN A C 1
ATOM 1658 O O . ASN A 1 210 ? -11.044 -1.860 33.775 1.00 26.80 210 ASN A O 1
ATOM 1662 N N . CYS A 1 211 ? -10.399 -2.820 35.708 1.00 26.94 211 CYS A N 1
ATOM 1663 C CA . CYS A 1 211 ? -11.099 -4.092 35.611 1.00 26.94 211 CYS A CA 1
ATOM 1664 C C . CYS A 1 211 ? -11.409 -4.548 37.044 1.00 26.94 211 CYS A C 1
ATOM 1666 O O . CYS A 1 211 ? -10.716 -5.379 37.622 1.00 26.94 211 CYS A O 1
ATOM 1668 N N . LYS A 1 212 ? -12.444 -3.962 37.655 1.00 25.14 212 LYS A N 1
ATOM 1669 C CA . LYS A 1 212 ? -13.095 -4.536 38.838 1.00 25.14 212 LYS A CA 1
ATOM 1670 C C . LYS A 1 212 ? -14.536 -4.867 38.487 1.00 25.14 212 LYS A C 1
ATOM 1672 O O . LYS A 1 212 ? -15.417 -4.016 38.551 1.00 25.14 212 LYS A O 1
ATOM 1677 N N . ALA A 1 213 ? -14.752 -6.128 38.128 1.00 28.86 213 ALA A N 1
ATOM 1678 C CA . ALA A 1 213 ? -16.049 -6.762 38.261 1.00 28.86 213 ALA A CA 1
ATOM 1679 C C . ALA A 1 213 ? -16.323 -6.958 39.760 1.00 28.86 213 ALA A C 1
ATOM 1681 O O . ALA A 1 213 ? -15.540 -7.579 40.478 1.00 28.86 213 ALA A O 1
ATOM 1682 N N . THR A 1 214 ? -17.411 -6.376 40.249 1.00 25.69 214 THR A N 1
ATOM 1683 C CA . THR A 1 214 ? -17.955 -6.653 41.578 1.00 25.69 214 THR A CA 1
ATOM 1684 C C . THR A 1 214 ? -18.702 -7.983 41.557 1.00 25.69 214 THR A C 1
ATOM 1686 O O . THR A 1 214 ? -19.617 -8.147 40.752 1.00 25.69 214 THR A O 1
ATOM 1689 N N . GLY A 1 215 ? -18.362 -8.891 42.471 1.00 26.33 215 GLY A N 1
ATOM 1690 C CA . GLY A 1 215 ? -19.116 -10.119 42.719 1.00 26.33 215 GLY A CA 1
ATOM 1691 C C . GLY A 1 215 ? -18.384 -11.038 43.692 1.00 26.33 215 GLY A C 1
ATOM 1692 O O . GLY A 1 215 ? -17.521 -11.804 43.287 1.00 26.33 215 GLY A O 1
ATOM 1693 N N . ASP A 1 216 ? -18.709 -10.909 44.974 1.00 23.81 216 ASP A N 1
ATOM 1694 C CA . ASP A 1 216 ? -18.234 -11.742 46.081 1.00 23.81 216 ASP A CA 1
ATOM 1695 C C . ASP A 1 216 ? -18.956 -13.104 46.094 1.00 23.81 216 ASP A C 1
ATOM 1697 O O . ASP A 1 216 ? -20.182 -13.128 45.963 1.00 23.81 216 ASP A O 1
ATOM 1701 N N . ALA A 1 217 ? -18.200 -14.203 46.235 1.00 25.31 217 ALA A N 1
ATOM 1702 C CA . ALA A 1 217 ? -18.453 -15.325 47.157 1.00 25.31 217 ALA A CA 1
ATOM 1703 C C . ALA A 1 217 ? -17.724 -16.621 46.726 1.00 25.31 217 ALA A C 1
ATOM 1705 O O . ALA A 1 217 ? -18.152 -17.314 45.810 1.00 25.31 217 ALA A O 1
ATOM 1706 N N . GLY A 1 218 ? -16.692 -16.987 47.496 1.00 22.62 218 GLY A N 1
ATOM 1707 C CA . GLY A 1 218 ? -16.498 -18.350 48.013 1.00 22.62 218 GLY A CA 1
ATOM 1708 C C . GLY A 1 218 ? -15.881 -19.440 47.123 1.00 22.62 218 GLY A C 1
ATOM 1709 O O . GLY A 1 218 ? -16.561 -20.023 46.290 1.00 22.62 218 GLY A O 1
ATOM 1710 N N . GLY A 1 219 ? -14.672 -19.871 47.501 1.00 22.50 219 GLY A N 1
ATOM 1711 C CA . GLY A 1 219 ? -14.364 -21.304 47.619 1.00 22.50 219 GLY A CA 1
ATOM 1712 C C . GLY A 1 219 ? -13.439 -21.933 46.573 1.00 22.50 219 GLY A C 1
ATOM 1713 O O . GLY A 1 219 ? -13.802 -22.095 45.418 1.00 22.50 219 GLY A O 1
ATOM 1714 N N . ASP A 1 220 ? -12.308 -22.408 47.092 1.00 24.20 220 ASP A N 1
ATOM 1715 C CA . ASP A 1 220 ? -11.456 -23.503 46.625 1.00 24.20 220 ASP A CA 1
ATOM 1716 C C . ASP A 1 220 ? -10.443 -23.301 45.482 1.00 24.20 220 ASP A C 1
ATOM 1718 O O . ASP A 1 220 ? -10.715 -23.031 44.317 1.00 24.20 220 ASP A O 1
ATOM 1722 N N . THR A 1 221 ? -9.203 -23.528 45.912 1.00 26.12 221 THR A N 1
ATOM 1723 C CA . THR A 1 221 ? -7.939 -23.672 45.202 1.00 26.12 221 THR A CA 1
ATOM 1724 C C . THR A 1 221 ? -7.985 -24.728 44.101 1.00 26.12 221 THR A C 1
ATOM 1726 O O . THR A 1 221 ? -8.168 -25.904 44.411 1.00 26.12 221 THR A O 1
ATOM 1729 N N . VAL A 1 222 ? -7.650 -24.350 42.863 1.00 26.17 222 VAL A N 1
ATOM 1730 C CA . VAL A 1 222 ? -6.946 -25.236 41.924 1.00 26.17 222 VAL A CA 1
ATOM 1731 C C . VAL A 1 222 ? -5.925 -24.416 41.138 1.00 26.17 222 VAL A C 1
ATOM 1733 O O . VAL A 1 222 ? -6.240 -23.427 40.484 1.00 26.17 222 VAL A O 1
ATOM 1736 N N . ASP A 1 223 ? -4.683 -24.858 41.269 1.00 26.11 223 ASP A N 1
ATOM 1737 C CA . ASP A 1 223 ? -3.481 -24.402 40.592 1.00 26.11 223 ASP A CA 1
ATOM 1738 C C . ASP A 1 223 ? -3.591 -24.724 39.090 1.00 26.11 223 ASP A C 1
ATOM 1740 O O . ASP A 1 223 ? -3.762 -25.883 38.704 1.00 26.11 223 ASP A O 1
ATOM 1744 N N . THR A 1 224 ? -3.544 -23.723 38.212 1.00 23.88 224 THR A N 1
ATOM 1745 C CA . THR A 1 224 ? -3.313 -23.957 36.778 1.00 23.88 224 THR A CA 1
ATOM 1746 C C . THR A 1 224 ? -2.542 -22.786 36.190 1.00 23.88 224 THR A C 1
ATOM 1748 O O . THR A 1 224 ? -3.087 -21.801 35.695 1.00 23.88 224 THR A O 1
ATOM 1751 N N . THR A 1 225 ? -1.224 -22.904 36.275 1.00 23.70 225 THR A N 1
ATOM 1752 C CA . THR A 1 225 ? -0.242 -22.091 35.567 1.00 23.70 225 THR A CA 1
ATOM 1753 C C . THR A 1 225 ? -0.543 -22.132 34.065 1.00 23.70 225 THR A C 1
ATOM 1755 O O . THR A 1 225 ? -0.250 -23.118 33.397 1.00 23.70 225 THR A O 1
ATOM 1758 N N . THR A 1 226 ? -1.124 -21.063 33.515 1.00 24.84 226 THR A N 1
ATOM 1759 C CA . THR A 1 226 ? -1.128 -20.833 32.062 1.00 24.84 226 THR A CA 1
ATOM 1760 C C . THR A 1 226 ? -0.191 -19.673 31.781 1.00 24.84 226 THR A C 1
ATOM 1762 O O . THR A 1 226 ? -0.503 -18.502 31.982 1.00 24.84 226 THR A O 1
ATOM 1765 N N . THR A 1 227 ? 1.021 -20.047 31.397 1.00 25.53 227 THR A N 1
ATOM 1766 C CA . THR A 1 227 ? 2.100 -19.178 30.952 1.00 25.53 227 THR A CA 1
ATOM 1767 C C . THR A 1 227 ? 1.685 -18.405 29.705 1.00 25.53 227 THR A C 1
ATOM 1769 O O . THR A 1 227 ? 1.394 -19.000 28.670 1.00 25.53 227 THR A O 1
ATOM 1772 N N . VAL A 1 228 ? 1.724 -17.079 29.790 1.00 28.33 228 VAL A N 1
ATOM 1773 C CA . VAL A 1 228 ? 1.840 -16.189 28.630 1.00 28.33 228 VAL A CA 1
ATOM 1774 C C . VAL A 1 228 ? 3.264 -16.355 28.074 1.00 28.33 228 VAL A C 1
ATOM 1776 O O . VAL A 1 228 ? 4.204 -16.094 28.827 1.00 28.33 228 VAL A O 1
ATOM 1779 N N . PRO A 1 229 ? 3.497 -16.765 26.813 1.00 32.50 229 PRO A N 1
ATOM 1780 C CA . PRO A 1 229 ? 4.802 -16.553 26.193 1.00 32.50 229 PRO A CA 1
ATOM 1781 C C . PRO A 1 229 ? 4.828 -15.097 25.689 1.00 32.50 229 PRO A C 1
ATOM 1783 O O . PRO A 1 229 ? 3.957 -14.686 24.931 1.00 32.50 229 PRO A O 1
ATOM 1786 N N . ALA A 1 230 ? 5.601 -14.188 26.285 1.00 29.23 230 ALA A N 1
ATOM 1787 C CA . ALA A 1 230 ? 7.060 -14.039 26.234 1.00 29.23 230 ALA A CA 1
ATOM 1788 C C . ALA A 1 230 ? 7.577 -13.587 24.852 1.00 29.23 230 ALA A C 1
ATOM 1790 O O . ALA A 1 230 ? 7.678 -14.392 23.939 1.00 29.23 230 ALA A O 1
ATOM 1791 N N . ALA A 1 231 ? 7.942 -12.296 24.806 1.00 30.62 231 ALA A N 1
ATOM 1792 C CA . ALA A 1 231 ? 8.841 -11.572 23.894 1.00 30.62 231 ALA A CA 1
ATOM 1793 C C . ALA A 1 231 ? 8.609 -11.662 22.363 1.00 30.62 231 ALA A C 1
ATOM 1795 O O . ALA A 1 231 ? 8.540 -12.751 21.800 1.00 30.62 231 ALA A O 1
ATOM 1796 N N . PRO A 1 232 ? 8.586 -10.520 21.641 1.00 36.44 232 PRO A N 1
ATOM 1797 C CA . PRO A 1 232 ? 8.534 -10.541 20.184 1.00 36.44 232 PRO A CA 1
ATOM 1798 C C . PRO A 1 232 ? 9.870 -11.060 19.618 1.00 36.44 232 PRO A C 1
ATOM 1800 O O . PRO A 1 232 ? 10.931 -10.648 20.100 1.00 36.44 232 PRO A O 1
ATOM 1803 N N . PRO A 1 233 ? 9.856 -11.938 18.599 1.00 35.66 233 PRO A N 1
ATOM 1804 C CA . PRO A 1 233 ? 11.080 -12.383 17.956 1.00 35.66 233 PRO A CA 1
ATOM 1805 C C . PRO A 1 233 ? 11.771 -11.222 17.231 1.00 35.66 233 PRO A C 1
ATOM 1807 O O . PRO A 1 233 ? 11.146 -10.351 16.621 1.00 35.66 233 PRO A O 1
ATOM 1810 N N . SER A 1 234 ? 13.096 -11.225 17.340 1.00 46.00 234 SER A N 1
ATOM 1811 C CA . SER A 1 234 ? 14.026 -10.307 16.697 1.00 46.00 234 SER A CA 1
ATOM 1812 C C . SER A 1 234 ? 14.005 -10.451 15.174 1.00 46.00 234 SER A C 1
ATOM 1814 O O . SER A 1 234 ? 14.149 -11.558 14.668 1.00 46.00 234 SER A O 1
ATOM 1816 N N . ASN A 1 235 ? 13.912 -9.308 14.493 1.00 52.94 235 ASN A N 1
ATOM 1817 C CA . ASN A 1 235 ? 14.277 -9.052 13.097 1.00 52.94 235 ASN A CA 1
ATOM 1818 C C . ASN A 1 235 ? 13.864 -10.132 12.072 1.00 52.94 235 ASN A C 1
ATOM 1820 O O . ASN A 1 235 ? 14.658 -10.999 11.716 1.00 52.94 235 ASN A O 1
ATOM 1824 N N . SER A 1 236 ? 12.636 -10.041 11.552 1.00 41.72 236 SER A N 1
ATOM 1825 C CA . SER A 1 236 ? 12.228 -10.743 10.333 1.00 41.72 236 SER A CA 1
ATOM 1826 C C . SER A 1 236 ? 12.001 -9.731 9.212 1.00 41.72 236 SER A C 1
ATOM 1828 O O . SER A 1 236 ? 10.952 -9.102 9.086 1.00 41.72 236 SER A O 1
ATOM 1830 N N . ASP A 1 237 ? 13.035 -9.577 8.402 1.00 48.31 237 ASP A N 1
ATOM 1831 C CA . ASP A 1 237 ? 13.028 -8.879 7.126 1.00 48.31 237 ASP A CA 1
ATOM 1832 C C . ASP A 1 237 ? 11.771 -9.200 6.288 1.00 48.31 237 ASP A C 1
ATOM 1834 O O . ASP A 1 237 ? 11.441 -10.365 6.057 1.00 48.31 237 ASP A O 1
ATOM 1838 N N . ILE A 1 238 ? 11.045 -8.160 5.859 1.00 48.47 238 ILE A N 1
ATOM 1839 C CA . ILE A 1 238 ? 9.760 -8.230 5.136 1.00 48.47 238 ILE A CA 1
ATOM 1840 C C . ILE A 1 238 ? 10.009 -8.595 3.660 1.00 48.47 238 ILE A C 1
ATOM 1842 O O . ILE A 1 238 ? 9.761 -7.797 2.757 1.00 48.47 238 ILE A O 1
ATOM 1846 N N . TYR A 1 239 ? 10.524 -9.794 3.386 1.00 48.97 239 TYR A N 1
ATOM 1847 C CA . TYR A 1 239 ? 10.697 -10.281 2.015 1.00 48.97 239 TYR A CA 1
ATOM 1848 C C . TYR A 1 239 ? 10.209 -11.720 1.904 1.00 48.97 239 TYR A C 1
ATOM 1850 O O . TYR A 1 239 ? 10.905 -12.646 2.304 1.00 48.97 239 TYR A O 1
ATOM 1858 N N . LYS A 1 240 ? 9.033 -11.931 1.309 1.00 50.66 240 LYS A N 1
ATOM 1859 C CA . LYS A 1 240 ? 8.700 -13.223 0.692 1.00 50.66 240 LYS A CA 1
ATOM 1860 C C . LYS A 1 240 ? 8.024 -13.004 -0.655 1.00 50.66 240 LYS A C 1
ATOM 1862 O O . LYS A 1 240 ? 6.886 -13.398 -0.880 1.00 50.66 240 LYS A O 1
ATOM 1867 N N . LEU A 1 241 ? 8.752 -12.338 -1.551 1.00 50.31 241 LEU A N 1
ATOM 1868 C CA . LEU A 1 241 ? 8.613 -12.624 -2.971 1.00 50.31 241 LEU A CA 1
ATOM 1869 C C . LEU A 1 241 ? 9.418 -13.903 -3.219 1.00 50.31 241 LEU A C 1
ATOM 1871 O O . LEU A 1 241 ? 10.642 -13.850 -3.299 1.00 50.31 241 LEU A O 1
ATOM 1875 N N . ASP A 1 242 ? 8.737 -15.044 -3.255 1.00 52.31 242 ASP A N 1
ATOM 1876 C CA . ASP A 1 242 ? 9.354 -16.315 -3.629 1.00 52.31 242 ASP A CA 1
ATOM 1877 C C . ASP A 1 242 ? 9.329 -16.428 -5.158 1.00 52.31 242 ASP A C 1
ATOM 1879 O O . ASP A 1 242 ? 8.286 -16.688 -5.763 1.00 52.31 242 ASP A O 1
ATOM 1883 N N . ILE A 1 243 ? 10.457 -16.101 -5.795 1.00 61.22 243 ILE A N 1
ATOM 1884 C CA . ILE A 1 243 ? 10.640 -16.285 -7.237 1.00 61.22 243 ILE A CA 1
ATOM 1885 C C . ILE A 1 243 ? 11.293 -17.644 -7.437 1.00 61.22 243 ILE A C 1
ATOM 1887 O O . ILE A 1 243 ? 12.502 -17.789 -7.263 1.00 61.22 243 ILE A O 1
ATOM 1891 N N . CYS A 1 244 ? 10.505 -18.623 -7.865 1.00 57.47 244 CYS A N 1
ATOM 1892 C CA . CYS A 1 244 ? 11.039 -19.905 -8.290 1.00 57.47 244 CYS A CA 1
ATOM 1893 C C . CYS A 1 244 ? 11.232 -19.908 -9.814 1.00 57.47 244 CYS A C 1
ATOM 1895 O O . CYS A 1 244 ? 10.326 -19.543 -10.569 1.00 57.47 244 CYS A O 1
ATOM 1897 N N . VAL A 1 245 ? 12.411 -20.324 -10.278 1.00 64.25 245 VAL A N 1
ATOM 1898 C CA . VAL A 1 245 ? 12.666 -20.575 -11.703 1.00 64.25 245 VAL A CA 1
ATOM 1899 C C . VAL A 1 245 ? 12.322 -22.032 -11.978 1.00 64.25 245 VAL A C 1
ATOM 1901 O O . VAL A 1 245 ? 12.948 -22.920 -11.410 1.00 64.25 245 VAL A O 1
ATOM 1904 N N . GLY A 1 246 ? 11.324 -22.265 -12.828 1.00 74.12 246 GLY A N 1
ATOM 1905 C CA . GLY A 1 246 ? 10.922 -23.602 -13.255 1.00 74.12 246 GLY A CA 1
ATOM 1906 C C . GLY A 1 246 ? 11.136 -23.826 -14.749 1.00 74.12 246 GLY A C 1
ATOM 1907 O O . GLY A 1 246 ? 11.164 -22.878 -15.538 1.00 74.12 246 GLY A O 1
ATOM 1908 N N . GLU A 1 247 ? 11.279 -25.088 -15.140 1.00 78.94 247 GLU A N 1
ATOM 1909 C CA . GLU A 1 247 ? 11.346 -25.502 -16.539 1.00 78.94 247 GLU A CA 1
ATOM 1910 C C . GLU A 1 247 ? 9.925 -25.714 -17.076 1.00 78.94 247 GLU A C 1
ATOM 1912 O O . GLU A 1 247 ? 9.089 -26.366 -16.450 1.00 78.94 247 GLU A O 1
ATOM 1917 N N . CYS A 1 248 ? 9.618 -25.145 -18.242 1.00 83.50 248 CYS A N 1
ATOM 1918 C CA . CYS A 1 248 ? 8.338 -25.399 -18.892 1.00 83.50 248 CYS A CA 1
ATOM 1919 C C . CYS A 1 248 ? 8.353 -26.810 -19.491 1.00 83.50 248 CYS A C 1
ATOM 1921 O O . CYS A 1 248 ? 9.048 -27.056 -20.474 1.00 83.50 248 CYS A O 1
ATOM 1923 N N . VAL A 1 249 ? 7.593 -27.722 -18.888 1.00 88.81 249 VAL A N 1
ATOM 1924 C CA . VAL A 1 249 ? 7.549 -29.140 -19.273 1.00 88.81 249 VAL A CA 1
ATOM 1925 C C . VAL A 1 249 ? 6.484 -29.435 -20.325 1.0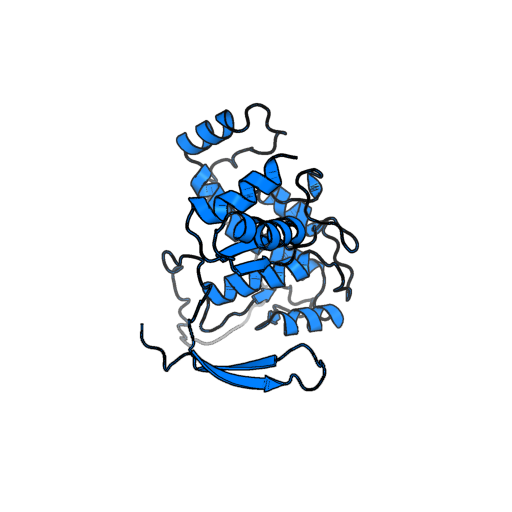0 88.81 249 VAL A C 1
ATOM 1927 O O . VAL A 1 249 ? 6.634 -30.373 -21.103 1.00 88.81 249 VAL A O 1
ATOM 1930 N N . GLU A 1 250 ? 5.424 -28.629 -20.384 1.00 87.69 250 GLU A N 1
ATOM 1931 C CA . GLU A 1 250 ? 4.341 -28.810 -21.350 1.00 87.69 250 GLU A CA 1
ATOM 1932 C C . GLU A 1 250 ? 3.715 -27.466 -21.730 1.00 87.69 250 GLU A C 1
ATOM 1934 O O . GLU A 1 250 ? 3.585 -26.573 -20.893 1.00 87.69 250 GLU A O 1
ATOM 1939 N N . VAL A 1 251 ? 3.313 -27.328 -22.995 1.00 90.12 251 VAL A N 1
ATOM 1940 C CA . VAL A 1 251 ? 2.589 -26.164 -23.518 1.00 90.12 251 VAL A CA 1
ATOM 1941 C C . VAL A 1 251 ? 1.402 -26.672 -24.330 1.00 90.12 251 VAL A C 1
ATOM 1943 O O . VAL A 1 251 ? 1.596 -27.402 -25.301 1.00 90.12 251 VAL A O 1
ATOM 1946 N N . VAL A 1 252 ? 0.185 -26.282 -23.947 1.00 91.31 252 VAL A N 1
ATOM 1947 C CA . VAL A 1 252 ? -1.061 -26.640 -24.647 1.00 91.31 252 VAL A CA 1
ATOM 1948 C C . VAL A 1 252 ? -1.834 -25.393 -25.067 1.00 91.31 252 VAL A C 1
ATOM 1950 O O . VAL A 1 252 ? -1.709 -24.340 -24.442 1.00 91.31 252 VAL A O 1
ATOM 1953 N N . ASP A 1 253 ? -2.645 -25.495 -26.119 1.00 90.94 253 ASP A N 1
ATOM 1954 C CA . ASP A 1 253 ? -3.500 -24.389 -26.562 1.00 90.94 253 ASP A CA 1
ATOM 1955 C C . ASP A 1 253 ? -4.506 -24.003 -25.468 1.00 90.94 253 ASP A C 1
ATOM 1957 O O . ASP A 1 253 ? -5.099 -24.858 -24.799 1.00 90.94 253 ASP A O 1
ATOM 1961 N N . HIS A 1 254 ? -4.714 -22.700 -25.268 1.00 85.06 254 HIS A N 1
ATOM 1962 C CA . HIS A 1 254 ? -5.644 -22.220 -24.255 1.00 85.06 254 HIS A CA 1
ATOM 1963 C C . HIS A 1 254 ? -7.095 -22.539 -24.664 1.00 85.06 254 HIS A C 1
ATOM 1965 O O . HIS A 1 254 ? -7.546 -22.103 -25.725 1.00 85.06 254 HIS A O 1
ATOM 1971 N N . PRO A 1 255 ? -7.896 -23.207 -23.810 1.00 83.75 255 PRO A N 1
ATOM 1972 C CA . PRO A 1 255 ? -9.192 -23.785 -24.194 1.00 83.75 255 PRO A CA 1
ATOM 1973 C C . PRO A 1 255 ? -10.267 -22.758 -24.589 1.00 83.75 255 PRO A C 1
ATOM 1975 O O . PRO A 1 255 ? -11.337 -23.130 -25.063 1.00 83.75 255 PRO A O 1
ATOM 1978 N N . GLN A 1 256 ? -10.017 -21.471 -24.342 1.00 81.62 256 GLN A N 1
ATOM 1979 C CA . GLN A 1 256 ? -10.960 -20.373 -24.576 1.00 81.62 256 GLN A CA 1
ATOM 1980 C C . GLN A 1 256 ? -10.367 -19.205 -25.381 1.00 81.62 256 GLN A C 1
ATOM 1982 O O . GLN A 1 256 ? -11.041 -18.190 -25.544 1.00 81.62 256 GLN A O 1
ATOM 1987 N N . ALA A 1 257 ? -9.107 -19.293 -25.827 1.00 79.94 257 ALA A N 1
ATOM 1988 C CA . ALA A 1 257 ? -8.452 -18.182 -26.517 1.00 79.94 257 ALA A CA 1
ATOM 1989 C C . ALA A 1 257 ? -7.430 -18.676 -27.548 1.00 79.94 257 ALA A C 1
ATOM 1991 O O . ALA A 1 257 ? -6.356 -19.141 -27.180 1.00 79.94 257 ALA A O 1
ATOM 1992 N N . ASP A 1 258 ? -7.740 -18.470 -28.829 1.00 80.12 258 ASP A N 1
ATOM 1993 C CA . ASP A 1 258 ? -6.969 -18.973 -29.981 1.00 80.12 258 ASP A CA 1
ATOM 1994 C C . ASP A 1 258 ? -5.532 -18.425 -30.084 1.00 80.12 258 ASP A C 1
ATOM 1996 O O . ASP A 1 258 ? -4.737 -18.894 -30.892 1.00 80.12 258 ASP A O 1
ATOM 2000 N N . SER A 1 259 ? -5.191 -17.398 -29.302 1.00 80.56 259 SER A N 1
ATOM 2001 C CA . SER A 1 259 ? -3.877 -16.747 -29.320 1.00 80.56 259 SER A CA 1
ATOM 2002 C C . SER A 1 259 ? -3.057 -16.963 -28.048 1.00 80.56 259 SER A C 1
ATOM 2004 O O . SER A 1 259 ? -2.039 -16.293 -27.876 1.00 80.56 259 SER A O 1
ATOM 2006 N N . LEU A 1 260 ? -3.522 -17.804 -27.120 1.00 76.62 260 LEU A N 1
ATOM 2007 C CA . LEU A 1 260 ? -2.878 -18.022 -25.825 1.00 76.62 260 LEU A CA 1
ATOM 2008 C C . LEU A 1 260 ? -2.539 -19.501 -25.628 1.00 76.62 260 LEU A C 1
ATOM 2010 O O . LEU A 1 260 ? -3.191 -20.380 -26.183 1.00 76.62 260 LEU A O 1
ATOM 2014 N N . TYR A 1 261 ? -1.549 -19.756 -24.778 1.00 84.94 261 TYR A N 1
ATOM 2015 C CA . TYR A 1 261 ? -1.125 -21.097 -24.388 1.00 84.94 261 TYR A CA 1
ATOM 2016 C C . TYR A 1 261 ? -1.194 -21.250 -22.867 1.00 84.94 261 TYR A C 1
ATOM 2018 O O . TYR A 1 261 ? -1.032 -20.275 -22.128 1.00 84.94 261 TYR A O 1
ATOM 2026 N N . VAL A 1 262 ? -1.422 -22.475 -22.402 1.00 83.12 262 VAL A N 1
ATOM 2027 C CA . VAL A 1 262 ? -1.287 -22.879 -21.001 1.00 83.12 262 VAL A CA 1
ATOM 2028 C C . VAL A 1 262 ? 0.020 -23.649 -20.865 1.00 83.12 262 VAL A C 1
ATOM 2030 O O . VAL A 1 262 ? 0.211 -24.672 -21.518 1.00 83.12 262 VAL A O 1
ATOM 2033 N N . CYS A 1 263 ? 0.916 -23.147 -20.019 1.00 86.25 263 CYS A N 1
ATOM 2034 C CA . CYS A 1 263 ? 2.204 -23.771 -19.745 1.00 86.25 263 CYS A CA 1
ATOM 2035 C C . CYS A 1 263 ? 2.153 -24.530 -18.416 1.00 86.25 263 CYS A C 1
ATOM 2037 O O . CYS A 1 263 ? 1.828 -23.940 -17.384 1.00 86.25 263 CYS A O 1
ATOM 2039 N N . GLN A 1 264 ? 2.532 -25.806 -18.422 1.00 82.50 264 GLN A N 1
ATOM 2040 C CA . GLN A 1 264 ? 2.876 -26.538 -17.210 1.00 82.50 264 GLN A CA 1
ATOM 2041 C C . GLN A 1 264 ? 4.359 -26.310 -16.917 1.00 82.50 264 GLN A C 1
ATOM 2043 O O . GLN A 1 264 ? 5.218 -26.498 -17.783 1.00 82.50 264 GLN A O 1
ATOM 2048 N N . VAL A 1 265 ? 4.652 -25.863 -15.699 1.00 82.62 265 VAL A N 1
ATOM 2049 C CA . VAL A 1 265 ? 6.000 -25.501 -15.257 1.00 82.62 265 VAL A CA 1
ATOM 2050 C C . VAL A 1 265 ? 6.383 -26.420 -14.105 1.00 82.62 265 VAL A C 1
ATOM 2052 O O . VAL A 1 265 ? 5.695 -26.441 -13.085 1.00 82.62 265 VAL A O 1
ATOM 2055 N N . ASP A 1 266 ? 7.456 -27.188 -14.282 1.00 81.62 266 ASP A N 1
ATOM 2056 C CA . ASP A 1 266 ? 8.086 -27.933 -13.197 1.00 81.62 266 ASP A CA 1
ATOM 2057 C C . ASP A 1 266 ? 9.031 -26.993 -12.454 1.00 81.62 266 ASP A C 1
ATOM 2059 O O . ASP A 1 266 ? 9.986 -26.458 -13.015 1.00 81.62 266 ASP A O 1
ATOM 2063 N N . ILE A 1 267 ? 8.728 -26.756 -11.185 1.00 73.88 267 ILE A N 1
ATOM 2064 C CA . ILE A 1 267 ? 9.479 -25.840 -10.326 1.00 73.88 267 ILE A CA 1
ATOM 2065 C C . ILE A 1 267 ? 10.625 -26.586 -9.601 1.00 73.88 267 ILE A C 1
ATOM 2067 O O . ILE A 1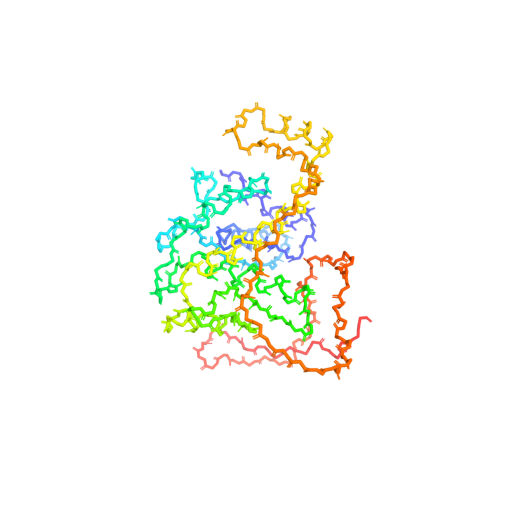 267 ? 11.425 -25.975 -8.895 1.00 73.88 267 ILE A O 1
ATOM 2071 N N . GLY A 1 268 ? 10.759 -27.902 -9.817 1.00 66.31 268 GLY A N 1
ATOM 2072 C CA . GLY A 1 268 ? 11.718 -28.763 -9.133 1.00 66.31 268 GLY A CA 1
ATOM 2073 C C . GLY A 1 268 ? 11.313 -29.049 -7.682 1.00 66.31 268 GLY A C 1
ATOM 2074 O O . GLY A 1 268 ? 10.599 -28.282 -7.032 1.00 66.31 268 GLY A O 1
ATOM 2075 N N . THR A 1 269 ? 11.764 -30.178 -7.128 1.00 57.72 269 THR A N 1
ATOM 2076 C CA . THR A 1 269 ? 11.626 -30.440 -5.688 1.00 57.72 269 THR A CA 1
ATOM 2077 C C . THR A 1 269 ? 12.598 -29.539 -4.937 1.00 57.72 269 THR A C 1
ATOM 2079 O O . THR A 1 269 ? 13.809 -29.748 -5.005 1.00 57.72 269 THR A O 1
ATOM 2082 N N . GLY A 1 270 ? 12.062 -28.531 -4.253 1.00 52.88 270 GLY A N 1
ATOM 2083 C CA . GLY A 1 270 ? 12.832 -27.532 -3.526 1.00 52.88 270 GLY A CA 1
ATOM 2084 C C . GLY A 1 270 ? 13.881 -28.129 -2.587 1.00 52.88 270 GLY A C 1
ATOM 2085 O O . GLY A 1 270 ? 13.562 -28.813 -1.617 1.00 52.88 270 GLY A O 1
ATOM 2086 N N . THR A 1 271 ? 15.133 -27.776 -2.845 1.00 35.19 271 THR A N 1
ATOM 2087 C CA . THR A 1 271 ? 16.125 -27.532 -1.798 1.00 35.19 271 THR A CA 1
ATOM 2088 C C . THR A 1 271 ? 16.941 -26.322 -2.246 1.00 35.19 271 THR A C 1
ATOM 2090 O O . THR A 1 271 ? 17.333 -26.300 -3.415 1.00 35.19 271 THR A O 1
ATOM 2093 N N . PRO A 1 272 ? 17.136 -25.312 -1.380 1.00 46.91 272 PRO A N 1
ATOM 2094 C CA . PRO A 1 272 ? 18.054 -24.213 -1.662 1.00 46.91 272 PRO A CA 1
ATOM 2095 C C . PRO A 1 272 ? 19.496 -24.704 -1.839 1.00 46.91 272 PRO A C 1
ATOM 2097 O O . PRO A 1 272 ? 19.844 -25.761 -1.256 1.00 46.91 272 PRO A O 1
#

Radius of gyration: 24.74 Å; chains: 1; bounding box: 45×55×79 Å

pLDDT: mean 76.76, std 23.49, range [22.5, 97.44]